Protein AF-0000000074719250 (afdb_homodimer)

Organism: NCBI:txid2562239

pLDDT: mean 96.57, std 6.46, range [44.16, 98.94]

Secondary structure (DSSP, 8-state):
-EEEE--GGGHHHHHHHHHHHHHH-SSS--S-PPPHHHHHHHHHHHHHTT--EEEEE-TT--EEEEEEEEES-SSGGGTTEEEEEEEE-GGGTTSSHHHHHHHHHHHHHHHTT--EEEEEEETT-HHHHHHHHHTT-EEEEEEEEEEEETTEEEEEEEEEEE---PPPPP--/-EEEE--GGGHHHHHHHHHHHHHH-SSS--S-PPPHHHHHHHHHHHHHTT--EEEEE-TT--EEEEEEEEES-SSGGGTTEEEEEEEE-GGGTTSSHHHHHHHHHHHHHHHTT--EEEEEEETT-HHHHHHHHHTT-EEEEEEEEEEEETTEEEEEEEEEEE---PPPPP--

Nearest PDB structures (foldseek):
  2j8n-assembly1_A  TM=9.817E-01  e=1.580E-22  Pseudomonas aeruginosa
  1yvo-assembly1_A  TM=9.760E-01  e=1.580E-22  Pseudomonas aeruginosa PAO1
  2jlm-assembly1_B  TM=9.633E-01  e=6.210E-19  Acinetobacter baylyi
  4jxr-assembly1_B  TM=9.611E-01  e=1.558E-18  Sinorhizobium meliloti 1021
  2jlm-assembly1_C  TM=9.630E-01  e=3.675E-18  Acinetobacter baylyi

Radius of gyration: 21.21 Å; Cα contacts (8 Å, |Δi|>4): 702; chains: 2; bounding box: 47×68×47 Å

Structure (mmCIF, N/CA/C/O backbone):
data_AF-0000000074719250-model_v1
#
loop_
_entity.id
_entity.type
_entity.pdbx_description
1 polymer 'N-acetyltransferase domain-containing protein'
#
loop_
_atom_site.group_PDB
_atom_site.id
_atom_site.type_symbol
_atom_site.label_atom_id
_atom_site.label_alt_id
_atom_site.label_comp_id
_atom_site.label_asym_id
_atom_site.label_entity_id
_atom_site.label_seq_id
_atom_site.pdbx_PDB_ins_code
_atom_site.Cartn_x
_atom_site.Cartn_y
_atom_site.Cartn_z
_atom_site.occupancy
_atom_site.B_iso_or_equiv
_atom_site.auth_seq_id
_atom_site.auth_comp_id
_atom_site.auth_asym_id
_atom_site.auth_atom_id
_atom_site.pdbx_PDB_model_num
ATOM 1 N N . MET A 1 1 ? 7.324 -30.438 -13.883 1 89.38 1 MET A N 1
ATOM 2 C CA . MET A 1 1 ? 6.922 -29.031 -13.852 1 89.38 1 MET A CA 1
ATOM 3 C C . MET A 1 1 ? 8.125 -28.109 -14.016 1 89.38 1 MET A C 1
ATOM 5 O O . MET A 1 1 ? 9.188 -28.359 -13.43 1 89.38 1 MET A O 1
ATOM 9 N N . HIS A 1 2 ? 8.102 -27.297 -14.938 1 95.69 2 HIS A N 1
ATOM 10 C CA . HIS A 1 2 ? 9.219 -26.375 -15.07 1 95.69 2 HIS A CA 1
ATOM 11 C C . HIS A 1 2 ? 8.742 -24.922 -15.102 1 95.69 2 HIS A C 1
ATOM 13 O O . HIS A 1 2 ? 7.586 -24.656 -15.438 1 95.69 2 HIS A O 1
ATOM 19 N N . ILE A 1 3 ? 9.586 -24.031 -14.664 1 98.56 3 ILE A N 1
ATOM 20 C CA . ILE A 1 3 ? 9.297 -22.594 -14.578 1 98.56 3 ILE A CA 1
ATOM 21 C C . ILE A 1 3 ? 9.992 -21.859 -15.727 1 98.56 3 ILE A C 1
ATOM 23 O O . ILE A 1 3 ? 11.172 -22.094 -15.992 1 98.56 3 ILE A O 1
ATOM 27 N N . ARG A 1 4 ? 9.289 -21.047 -16.359 1 98.56 4 ARG A N 1
ATOM 28 C CA . ARG A 1 4 ? 9.852 -20.234 -17.438 1 98.56 4 ARG A CA 1
ATOM 29 C C . ARG A 1 4 ? 9.18 -18.875 -17.516 1 98.56 4 ARG A C 1
ATOM 31 O O . ARG A 1 4 ? 8.156 -18.641 -16.859 1 98.56 4 ARG A O 1
ATOM 38 N N . ASN A 1 5 ? 9.758 -17.969 -18.328 1 98.69 5 ASN A N 1
ATOM 39 C CA . ASN A 1 5 ? 9.094 -16.703 -18.609 1 98.69 5 ASN A CA 1
ATOM 40 C C . ASN A 1 5 ? 7.777 -16.906 -19.344 1 98.69 5 ASN A C 1
ATOM 42 O O . ASN A 1 5 ? 7.691 -17.75 -20.25 1 98.69 5 ASN A O 1
ATOM 46 N N . ALA A 1 6 ? 6.832 -16.156 -18.969 1 98.88 6 ALA A N 1
ATOM 47 C CA . ALA A 1 6 ? 5.547 -16.203 -19.672 1 98.88 6 ALA A CA 1
ATOM 48 C C . ALA A 1 6 ? 5.652 -15.625 -21.078 1 98.88 6 ALA A C 1
ATOM 50 O O . ALA A 1 6 ? 6.457 -14.719 -21.312 1 98.88 6 ALA A O 1
ATOM 51 N N . GLU A 1 7 ? 4.887 -16.156 -21.953 1 98.31 7 GLU A N 1
ATOM 52 C CA . GLU A 1 7 ? 4.703 -15.656 -23.312 1 98.31 7 GLU A CA 1
ATOM 53 C C . GLU A 1 7 ? 3.262 -15.219 -23.547 1 98.31 7 GLU A C 1
ATOM 55 O O . GLU A 1 7 ? 2.375 -15.523 -22.75 1 98.31 7 GLU A O 1
ATOM 60 N N . ALA A 1 8 ? 3.074 -14.539 -24.641 1 98.19 8 ALA A N 1
ATOM 61 C CA . ALA A 1 8 ? 1.737 -14.055 -24.969 1 98.19 8 ALA A CA 1
ATOM 62 C C . ALA A 1 8 ? 0.726 -15.195 -24.984 1 98.19 8 ALA A C 1
ATOM 64 O O . ALA A 1 8 ? -0.428 -15.023 -24.594 1 98.19 8 ALA A O 1
ATOM 65 N N . LYS A 1 9 ? 1.13 -16.328 -25.422 1 98.19 9 LYS A N 1
ATOM 66 C CA . LYS A 1 9 ? 0.235 -17.469 -25.547 1 98.19 9 LYS A CA 1
ATOM 67 C C . LYS A 1 9 ? -0.238 -17.953 -24.172 1 98.19 9 LYS A C 1
ATOM 69 O O . LYS A 1 9 ? -1.194 -18.719 -24.078 1 98.19 9 LYS A O 1
ATOM 74 N N . ASP A 1 10 ? 0.447 -17.562 -23.109 1 98.75 10 ASP A N 1
ATOM 75 C CA . ASP A 1 10 ? 0.12 -18 -21.75 1 98.75 10 ASP A CA 1
ATOM 76 C C . ASP A 1 10 ? -0.93 -17.094 -21.125 1 98.75 10 ASP A C 1
ATOM 78 O O . ASP A 1 10 ? -1.498 -17.422 -20.078 1 98.75 10 ASP A O 1
ATOM 82 N N . ILE A 1 11 ? -1.225 -15.953 -21.719 1 98.88 11 ILE A N 1
ATOM 83 C CA . ILE A 1 11 ? -2.01 -14.891 -21.094 1 98.88 11 ILE A CA 1
ATOM 84 C C . ILE A 1 11 ? -3.418 -15.406 -20.781 1 98.88 11 ILE A C 1
ATOM 86 O O . ILE A 1 11 ? -3.957 -15.148 -19.703 1 98.88 11 ILE A O 1
ATOM 90 N N . PRO A 1 12 ? -4.066 -16.188 -21.688 1 98.88 12 PRO A N 1
ATOM 91 C CA . PRO A 1 12 ? -5.395 -16.703 -21.344 1 98.88 12 PRO A CA 1
ATOM 92 C C . PRO A 1 12 ? -5.379 -17.594 -20.109 1 98.88 12 PRO A C 1
ATOM 94 O O . PRO A 1 12 ? -6.305 -17.531 -19.297 1 98.88 12 PRO A O 1
ATOM 97 N N . ALA A 1 13 ? -4.387 -18.422 -20 1 98.81 13 ALA A N 1
ATOM 98 C CA . ALA A 1 13 ? -4.285 -19.297 -18.844 1 98.81 13 ALA A CA 1
ATOM 99 C C . ALA A 1 13 ? -4.02 -18.5 -17.562 1 98.81 13 ALA A C 1
ATOM 101 O O . ALA A 1 13 ? -4.562 -18.812 -16.5 1 98.81 13 ALA A O 1
ATOM 102 N N . ILE A 1 14 ? -3.188 -17.484 -17.641 1 98.88 14 ILE A N 1
ATOM 103 C CA . ILE A 1 14 ? -2.92 -16.594 -16.531 1 98.88 14 ILE A CA 1
ATOM 104 C C . ILE A 1 14 ? -4.215 -15.914 -16.094 1 98.88 14 ILE A C 1
ATOM 106 O O . ILE A 1 14 ? -4.52 -15.852 -14.891 1 98.88 14 ILE A O 1
ATOM 110 N N . LEU A 1 15 ? -4.969 -15.453 -17.062 1 98.88 15 LEU A N 1
ATOM 111 C CA . LEU A 1 15 ? -6.258 -14.828 -16.781 1 98.88 15 LEU A CA 1
ATOM 112 C C . LEU A 1 15 ? -7.184 -15.797 -16.047 1 98.88 15 LEU A C 1
ATOM 114 O O . LEU A 1 15 ? -7.844 -15.414 -15.086 1 98.88 15 LEU A O 1
ATOM 118 N N . ALA A 1 16 ? -7.234 -16.984 -16.547 1 98.81 16 ALA A N 1
ATOM 119 C CA . ALA A 1 16 ? -8.109 -18 -15.945 1 98.81 16 ALA A CA 1
ATOM 120 C C . ALA A 1 16 ? -7.758 -18.234 -14.484 1 98.81 16 ALA A C 1
ATOM 122 O O . ALA A 1 16 ? -8.641 -18.344 -13.633 1 98.81 16 ALA A O 1
ATOM 123 N N . LEU A 1 17 ? -6.5 -18.344 -14.195 1 98.75 17 LEU A N 1
ATOM 124 C CA . LEU A 1 17 ? -6.043 -18.516 -12.828 1 98.75 17 LEU A CA 1
ATOM 125 C C . LEU A 1 17 ? -6.461 -17.344 -11.953 1 98.75 17 LEU A C 1
ATOM 127 O O . LEU A 1 17 ? -7 -17.547 -10.859 1 98.75 17 LEU A O 1
ATOM 131 N N . TYR A 1 18 ? -6.238 -16.141 -12.461 1 98.69 18 TYR A N 1
ATOM 132 C CA . TYR A 1 18 ? -6.574 -14.945 -11.703 1 98.69 18 TYR A CA 1
ATOM 133 C C . TYR A 1 18 ? -8.078 -14.852 -11.477 1 98.69 18 TYR A C 1
ATOM 135 O O . TYR A 1 18 ? -8.523 -14.594 -10.359 1 98.69 18 TYR A O 1
ATOM 143 N N . ASN A 1 19 ? -8.828 -15.062 -12.5 1 98.81 19 ASN A N 1
ATOM 144 C CA . ASN A 1 19 ? -10.281 -14.938 -12.391 1 98.81 19 ASN A CA 1
ATOM 145 C C . ASN A 1 19 ? -10.875 -16.016 -11.492 1 98.81 19 ASN A C 1
ATOM 147 O O . ASN A 1 19 ? -11.875 -15.781 -10.82 1 98.81 19 ASN A O 1
ATOM 151 N N . HIS A 1 20 ? -10.273 -17.156 -11.492 1 98.5 20 HIS A N 1
ATOM 152 C CA . HIS A 1 20 ? -10.695 -18.156 -10.516 1 98.5 20 HIS A CA 1
ATOM 153 C C . HIS A 1 20 ? -10.547 -17.625 -9.094 1 98.5 20 HIS A C 1
ATOM 155 O O . HIS A 1 20 ? -11.453 -17.766 -8.273 1 98.5 20 HIS A O 1
ATOM 161 N N . ALA A 1 21 ? -9.375 -17.047 -8.789 1 97.69 21 ALA A N 1
ATOM 162 C CA . ALA A 1 21 ? -9.148 -16.469 -7.473 1 97.69 21 ALA A CA 1
ATOM 163 C C . ALA A 1 21 ? -10.18 -15.383 -7.168 1 97.69 21 ALA A C 1
ATOM 165 O O . ALA A 1 21 ? -10.68 -15.297 -6.047 1 97.69 21 ALA A O 1
ATOM 166 N N . VAL A 1 22 ? -10.492 -14.516 -8.156 1 98.06 22 VAL A N 1
ATOM 167 C CA . VAL A 1 22 ? -11.484 -13.461 -8.008 1 98.06 22 VAL A CA 1
ATOM 168 C C . VAL A 1 22 ? -12.836 -14.062 -7.621 1 98.06 22 VAL A C 1
ATOM 170 O O . VAL A 1 22 ? -13.492 -13.586 -6.688 1 98.06 22 VAL A O 1
ATOM 173 N N . ARG A 1 23 ? -13.148 -15.133 -8.234 1 97.56 23 ARG A N 1
ATOM 174 C CA . ARG A 1 23 ? -14.477 -15.711 -8.07 1 97.56 23 ARG A CA 1
ATOM 175 C C . ARG A 1 23 ? -14.562 -16.531 -6.781 1 97.56 23 ARG A C 1
ATOM 177 O O . ARG A 1 23 ? -15.578 -16.5 -6.094 1 97.56 23 ARG A O 1
ATOM 184 N N . GLU A 1 24 ? -13.469 -17.172 -6.488 1 97.5 24 GLU A N 1
ATOM 185 C CA . GLU A 1 24 ? -13.656 -18.281 -5.57 1 97.5 24 GLU A CA 1
ATOM 186 C C . GLU A 1 24 ? -12.883 -18.062 -4.273 1 97.5 24 GLU A C 1
ATOM 188 O O . GLU A 1 24 ? -13.047 -18.828 -3.312 1 97.5 24 GLU A O 1
ATOM 193 N N . THR A 1 25 ? -12.07 -17.078 -4.223 1 97 25 THR A N 1
ATOM 194 C CA . THR A 1 25 ? -11.18 -16.984 -3.074 1 97 25 THR A CA 1
ATOM 195 C C . THR A 1 25 ? -11.047 -15.531 -2.611 1 97 25 THR A C 1
ATOM 197 O O . THR A 1 25 ? -11.617 -14.625 -3.217 1 97 25 THR A O 1
ATOM 200 N N . THR A 1 26 ? -10.289 -15.32 -1.545 1 96.88 26 THR A N 1
ATOM 201 C CA . THR A 1 26 ? -9.953 -13.992 -1.05 1 96.88 26 THR A CA 1
ATOM 202 C C . THR A 1 26 ? -8.508 -13.633 -1.377 1 96.88 26 THR A C 1
ATOM 204 O O . THR A 1 26 ? -7.91 -12.781 -0.724 1 96.88 26 THR A O 1
ATOM 207 N N . ALA A 1 27 ? -7.977 -14.328 -2.35 1 96.62 27 ALA A N 1
ATOM 208 C CA . ALA A 1 27 ? -6.609 -14.008 -2.764 1 96.62 27 ALA A CA 1
ATOM 209 C C . ALA A 1 27 ? -6.566 -12.695 -3.539 1 96.62 27 ALA A C 1
ATOM 211 O O . ALA A 1 27 ? -5.547 -12 -3.531 1 96.62 27 ALA A O 1
ATOM 212 N N . ALA A 1 28 ? -7.66 -12.383 -4.18 1 96.56 28 ALA A N 1
ATOM 213 C CA . ALA A 1 28 ? -7.863 -11.109 -4.871 1 96.56 28 ALA A CA 1
ATOM 214 C C . ALA A 1 28 ? -9.078 -10.375 -4.312 1 96.56 28 ALA A C 1
ATOM 216 O O . ALA A 1 28 ? -10.203 -10.875 -4.371 1 96.56 28 ALA A O 1
ATOM 217 N N . TRP A 1 29 ? -8.883 -9.195 -3.844 1 97.5 29 TRP A N 1
ATOM 218 C CA . TRP A 1 29 ? -9.953 -8.492 -3.139 1 97.5 29 TRP A CA 1
ATOM 219 C C . TRP A 1 29 ? -10.789 -7.664 -4.105 1 97.5 29 TRP A C 1
ATOM 221 O O . TRP A 1 29 ? -10.867 -6.441 -3.977 1 97.5 29 TRP A O 1
ATOM 231 N N . THR A 1 30 ? -11.383 -8.273 -5.035 1 97.38 30 THR A N 1
ATOM 232 C CA . THR A 1 30 ? -12.328 -7.707 -6 1 97.38 30 THR A CA 1
ATOM 233 C C . THR A 1 30 ? -13.383 -8.742 -6.395 1 97.38 30 THR A C 1
ATOM 235 O O . THR A 1 30 ? -13.125 -9.945 -6.34 1 97.38 30 THR A O 1
ATOM 238 N N . GLY A 1 31 ? -14.547 -8.312 -6.754 1 95.19 31 GLY A N 1
ATOM 239 C CA . GLY A 1 31 ? -15.586 -9.18 -7.285 1 95.19 31 GLY A CA 1
ATOM 240 C C . GLY A 1 31 ? -15.695 -9.125 -8.797 1 95.19 31 GLY A C 1
ATOM 241 O O . GLY A 1 31 ? -16.516 -9.828 -9.391 1 95.19 31 GLY A O 1
ATOM 242 N N . CYS A 1 32 ? -14.844 -8.32 -9.391 1 95.75 32 CYS A N 1
ATOM 243 C CA . CYS A 1 32 ? -14.93 -8.094 -10.828 1 95.75 32 CYS A CA 1
ATOM 244 C C . CYS A 1 32 ? -13.836 -8.852 -11.562 1 95.75 32 CYS A C 1
ATOM 246 O O . CYS A 1 32 ? -12.656 -8.523 -11.445 1 95.75 32 CYS A O 1
ATOM 248 N N . GLU A 1 33 ? -14.281 -9.781 -12.344 1 97.88 33 GLU A N 1
ATOM 249 C CA . GLU A 1 33 ? -13.328 -10.508 -13.18 1 97.88 33 GLU A CA 1
ATOM 250 C C . GLU A 1 33 ? -12.703 -9.586 -14.227 1 97.88 33 GLU A C 1
ATOM 252 O O . GLU A 1 33 ? -13.297 -8.57 -14.594 1 97.88 33 GLU A O 1
ATOM 257 N N . GLU A 1 34 ? -11.555 -9.961 -14.641 1 98.38 34 GLU A N 1
ATOM 258 C CA . GLU A 1 34 ? -10.875 -9.227 -15.703 1 98.38 34 GLU A CA 1
ATOM 259 C C . GLU A 1 34 ? -11.156 -9.828 -17.078 1 98.38 34 GLU A C 1
ATOM 261 O O . GLU A 1 34 ? -11.461 -11.023 -17.188 1 98.38 34 GLU A O 1
ATOM 266 N N . THR A 1 35 ? -11.062 -8.992 -18.062 1 98.75 35 THR A N 1
ATOM 267 C CA . THR A 1 35 ? -11.148 -9.453 -19.438 1 98.75 35 THR A CA 1
ATOM 268 C C . THR A 1 35 ? -9.766 -9.844 -19.969 1 98.75 35 THR A C 1
ATOM 270 O O . THR A 1 35 ? -8.75 -9.586 -19.312 1 98.75 35 THR A O 1
ATOM 273 N N . LEU A 1 36 ? -9.805 -10.5 -21.141 1 98.81 36 LEU A N 1
ATOM 274 C CA . LEU A 1 36 ? -8.531 -10.812 -21.781 1 98.81 36 LEU A CA 1
ATOM 275 C C . LEU A 1 36 ? -7.762 -9.531 -22.094 1 98.81 36 LEU A C 1
ATOM 277 O O . LEU A 1 36 ? -6.539 -9.492 -21.953 1 98.81 36 LEU A O 1
ATOM 281 N N . GLU A 1 37 ? -8.43 -8.516 -22.531 1 98.69 37 GLU A N 1
ATOM 282 C CA . GLU A 1 37 ? -7.801 -7.234 -22.828 1 98.69 37 GLU A CA 1
ATOM 283 C C . GLU A 1 37 ? -7.121 -6.645 -21.594 1 98.69 37 GLU A C 1
ATOM 285 O O . GLU A 1 37 ? -5.992 -6.152 -21.688 1 98.69 37 GLU A O 1
ATOM 290 N N . ASP A 1 38 ? -7.773 -6.688 -20.453 1 98.44 38 ASP A N 1
ATOM 291 C CA . ASP A 1 38 ? -7.199 -6.219 -19.203 1 98.44 38 ASP A CA 1
ATOM 292 C C . ASP A 1 38 ? -5.875 -6.922 -18.906 1 98.44 38 ASP A C 1
ATOM 294 O O . ASP A 1 38 ? -4.891 -6.273 -18.547 1 98.44 38 ASP A O 1
ATOM 298 N N . ARG A 1 39 ? -5.926 -8.211 -19.062 1 98.81 39 ARG A N 1
ATOM 299 C CA . ARG A 1 39 ? -4.77 -9.016 -18.703 1 98.81 39 ARG A CA 1
ATOM 300 C C . ARG A 1 39 ? -3.627 -8.828 -19.688 1 98.81 39 ARG A C 1
ATOM 302 O O . ARG A 1 39 ? -2.455 -8.828 -19.312 1 98.81 39 ARG A O 1
ATOM 309 N N . VAL A 1 40 ? -3.926 -8.602 -20.938 1 98.81 40 VAL A N 1
ATOM 310 C CA . VAL A 1 40 ? -2.912 -8.273 -21.922 1 98.81 40 VAL A CA 1
ATOM 311 C C . VAL A 1 40 ? -2.234 -6.957 -21.562 1 98.81 40 VAL A C 1
ATOM 313 O O . VAL A 1 40 ? -1.006 -6.852 -21.594 1 98.81 40 VAL A O 1
ATOM 316 N N . ILE A 1 41 ? -2.992 -5.973 -21.234 1 98.75 41 ILE A N 1
ATOM 317 C CA . ILE A 1 41 ? -2.463 -4.672 -20.828 1 98.75 41 ILE A CA 1
ATOM 318 C C . ILE A 1 41 ? -1.549 -4.84 -19.609 1 98.75 41 ILE A C 1
ATOM 320 O O . ILE A 1 41 ? -0.456 -4.27 -19.578 1 98.75 41 ILE A O 1
ATOM 324 N N . TRP A 1 42 ? -2.045 -5.59 -18.688 1 98.56 42 TRP A N 1
ATOM 325 C CA . TRP A 1 42 ? -1.256 -5.867 -17.484 1 98.56 42 TRP A CA 1
ATOM 326 C C . TRP A 1 42 ? 0.077 -6.512 -17.844 1 98.56 42 TRP A C 1
ATOM 328 O O . TRP A 1 42 ? 1.131 -6.086 -17.375 1 98.56 42 TRP A O 1
ATOM 338 N N . PHE A 1 43 ? 0.017 -7.551 -18.672 1 98.81 43 PHE A N 1
ATOM 339 C CA . PHE A 1 43 ? 1.192 -8.297 -19.109 1 98.81 43 PHE A CA 1
ATOM 340 C C . PHE A 1 43 ? 2.188 -7.387 -19.812 1 98.81 43 PHE A C 1
ATOM 342 O O . PHE A 1 43 ? 3.381 -7.402 -19.5 1 98.81 43 PHE A O 1
ATOM 349 N N . GLU A 1 44 ? 1.706 -6.582 -20.641 1 98.56 44 GLU A N 1
ATOM 350 C CA . GLU A 1 44 ? 2.551 -5.672 -21.406 1 98.56 44 GLU A CA 1
ATOM 351 C C . GLU A 1 44 ? 3.158 -4.594 -20.516 1 98.56 44 GLU A C 1
ATOM 353 O O . GLU A 1 44 ? 4.301 -4.184 -20.719 1 98.56 44 GLU A O 1
ATOM 358 N N . ALA A 1 45 ? 2.41 -4.125 -19.594 1 98.44 45 ALA A N 1
ATOM 359 C CA . ALA A 1 45 ? 2.928 -3.143 -18.641 1 98.44 45 ALA A CA 1
ATOM 360 C C . ALA A 1 45 ? 4.078 -3.723 -17.828 1 98.44 45 ALA A C 1
ATOM 362 O O . ALA A 1 45 ? 5.098 -3.061 -17.625 1 98.44 45 ALA A O 1
ATOM 363 N N . ARG A 1 46 ? 3.902 -4.98 -17.359 1 98.5 46 ARG A N 1
ATOM 364 C CA . ARG A 1 46 ? 4.969 -5.652 -16.625 1 98.5 46 ARG A CA 1
ATOM 365 C C . ARG A 1 46 ? 6.234 -5.75 -17.484 1 98.5 46 ARG A C 1
ATOM 367 O O . ARG A 1 46 ? 7.316 -5.355 -17.031 1 98.5 46 ARG A O 1
ATOM 374 N N . LYS A 1 47 ? 6.047 -6.148 -18.625 1 97.69 47 LYS A N 1
ATOM 375 C CA . LYS A 1 47 ? 7.176 -6.34 -19.531 1 97.69 47 LYS A CA 1
ATOM 376 C C . LYS A 1 47 ? 7.867 -5.016 -19.844 1 97.69 47 LYS A C 1
ATOM 378 O O . LYS A 1 47 ? 9.102 -4.93 -19.812 1 97.69 47 LYS A O 1
ATOM 383 N N . SER A 1 48 ? 7.082 -4.043 -20.141 1 98 48 SER A N 1
ATOM 384 C CA . SER A 1 48 ? 7.633 -2.746 -20.516 1 98 48 SER A CA 1
ATOM 385 C C . SER A 1 48 ? 8.406 -2.109 -19.375 1 98 48 SER A C 1
ATOM 387 O O . SER A 1 48 ? 9.336 -1.339 -19.594 1 98 48 SER A O 1
ATOM 389 N N . GLN A 1 49 ? 8.07 -2.443 -18.188 1 97.69 49 GLN A N 1
ATOM 390 C CA . GLN A 1 49 ? 8.711 -1.874 -17 1 97.69 49 GLN A CA 1
ATOM 391 C C . GLN A 1 49 ? 9.875 -2.744 -16.531 1 97.69 49 GLN A C 1
ATOM 393 O O . GLN A 1 49 ? 10.508 -2.445 -15.516 1 97.69 49 GLN A O 1
ATOM 398 N N . GLY A 1 50 ? 10.047 -3.852 -17.219 1 97.88 50 GLY A N 1
ATOM 399 C CA . GLY A 1 50 ? 11.164 -4.73 -16.906 1 97.88 50 GLY A CA 1
ATOM 400 C C . GLY A 1 50 ? 10.867 -5.691 -15.766 1 97.88 50 GLY A C 1
ATOM 401 O O . GLY A 1 50 ? 11.789 -6.25 -15.164 1 97.88 50 GLY A O 1
ATOM 402 N N . PHE A 1 51 ? 9.648 -5.828 -15.414 1 98.81 51 PHE A N 1
ATOM 403 C CA . PHE A 1 51 ? 9.266 -6.73 -14.336 1 98.81 51 PHE A CA 1
ATOM 404 C C . PHE A 1 51 ? 8.969 -8.125 -14.875 1 98.81 51 PHE A C 1
ATOM 406 O O . PHE A 1 51 ? 8.5 -8.266 -16.016 1 98.81 51 PHE A O 1
ATOM 413 N N . PRO A 1 52 ? 9.117 -9.102 -14.125 1 98.88 52 PRO A N 1
ATOM 414 C CA . PRO A 1 52 ? 8.953 -10.477 -14.594 1 98.88 52 PRO A CA 1
ATOM 415 C C . PRO A 1 52 ? 7.5 -10.945 -14.555 1 98.88 52 PRO A C 1
ATOM 417 O O . PRO A 1 52 ? 6.734 -10.523 -13.688 1 98.88 52 PRO A O 1
ATOM 420 N N . VAL A 1 53 ? 7.16 -11.75 -15.453 1 98.94 53 VAL A N 1
ATOM 421 C CA . VAL A 1 53 ? 6.023 -12.656 -15.406 1 98.94 53 VAL A CA 1
ATOM 422 C C . VAL A 1 53 ? 6.477 -14.078 -15.742 1 98.94 53 VAL A C 1
ATOM 424 O O . VAL A 1 53 ? 6.98 -14.32 -16.844 1 98.94 53 VAL A O 1
ATOM 427 N N . ILE A 1 54 ? 6.254 -14.984 -14.758 1 98.94 54 ILE A N 1
ATOM 428 C CA . ILE A 1 54 ? 6.715 -16.344 -14.992 1 98.94 54 ILE A CA 1
ATOM 429 C C . ILE A 1 54 ? 5.559 -17.328 -14.805 1 98.94 54 ILE A C 1
ATOM 431 O O . ILE A 1 54 ? 4.602 -17.031 -14.086 1 98.94 54 ILE A O 1
ATOM 435 N N . VAL A 1 55 ? 5.676 -18.484 -15.422 1 98.94 55 VAL A N 1
ATOM 436 C CA . VAL A 1 55 ? 4.645 -19.516 -15.328 1 98.94 55 VAL A CA 1
ATOM 437 C C . VAL A 1 55 ? 5.289 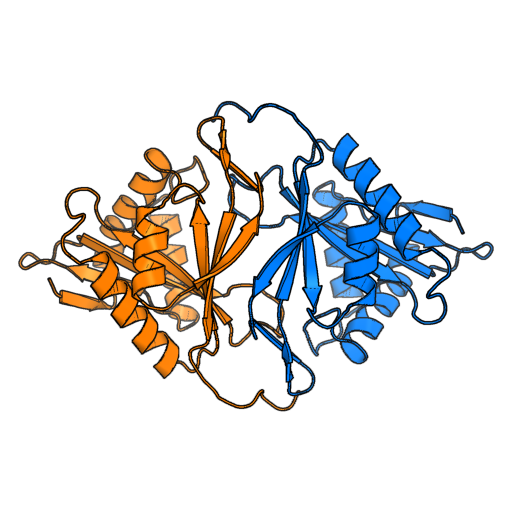-20.859 -15 1 98.94 55 VAL A C 1
ATOM 439 O O . VAL A 1 55 ? 6.441 -21.109 -15.352 1 98.94 55 VAL A O 1
ATOM 442 N N . ALA A 1 56 ? 4.574 -21.641 -14.227 1 98.88 56 ALA A N 1
ATOM 443 C CA . ALA A 1 56 ? 4.863 -23.062 -14.047 1 98.88 56 ALA A CA 1
ATOM 444 C C . ALA A 1 56 ? 4.059 -23.906 -15.039 1 98.88 56 ALA A C 1
ATOM 446 O O . ALA A 1 56 ? 2.83 -23.812 -15.078 1 98.88 56 ALA A O 1
ATOM 447 N N . VAL A 1 57 ? 4.758 -24.75 -15.82 1 98.44 57 VAL A N 1
ATOM 448 C CA . VAL A 1 57 ? 4.066 -25.531 -16.828 1 98.44 57 VAL A CA 1
ATOM 449 C C . VAL A 1 57 ? 4.387 -27.016 -16.656 1 98.44 57 VAL A C 1
ATOM 451 O O . VAL A 1 57 ? 5.477 -27.359 -16.188 1 98.44 57 VAL A O 1
ATOM 454 N N . ASP A 1 58 ? 3.369 -27.797 -16.984 1 96.56 58 ASP A N 1
ATOM 455 C CA . ASP A 1 58 ? 3.59 -29.234 -16.906 1 96.56 58 ASP A CA 1
ATOM 456 C C . ASP A 1 58 ? 4.195 -29.766 -18.203 1 96.56 58 ASP A C 1
ATOM 458 O O . ASP A 1 58 ? 4.645 -29 -19.047 1 96.56 58 ASP A O 1
ATOM 462 N N . THR A 1 59 ? 4.234 -31.094 -18.344 1 94.75 59 THR A N 1
ATOM 463 C CA . THR A 1 59 ? 4.891 -31.734 -19.484 1 94.75 59 THR A CA 1
ATOM 464 C C . THR A 1 59 ? 4.137 -31.438 -20.781 1 94.75 59 THR A C 1
ATOM 466 O O . THR A 1 59 ? 4.707 -31.531 -21.859 1 94.75 59 THR A O 1
ATOM 469 N N . GLN A 1 60 ? 2.861 -31.125 -20.641 1 96.06 60 GLN A N 1
ATOM 470 C CA . GLN A 1 60 ? 2.047 -30.812 -21.812 1 96.06 60 GLN A CA 1
ATOM 471 C C . GLN A 1 60 ? 1.98 -29.297 -22.047 1 96.06 60 GLN A C 1
ATOM 473 O O . GLN A 1 60 ? 1.143 -28.812 -22.812 1 96.06 60 GLN A O 1
ATOM 478 N N . GLU A 1 61 ? 2.754 -28.531 -21.312 1 95.88 61 GLU A N 1
ATOM 479 C CA . GLU A 1 61 ? 2.889 -27.078 -21.438 1 95.88 61 GLU A CA 1
ATOM 480 C C . GLU A 1 61 ? 1.63 -26.375 -20.953 1 95.88 61 GLU A C 1
ATOM 482 O O . GLU A 1 61 ? 1.342 -25.25 -21.375 1 95.88 61 GLU A O 1
ATOM 487 N N . ARG A 1 62 ? 0.909 -27.094 -20.141 1 97.25 62 ARG A N 1
ATOM 488 C CA . ARG A 1 62 ? -0.238 -26.453 -19.5 1 97.25 62 ARG A CA 1
ATOM 489 C C . ARG A 1 62 ? 0.192 -25.656 -18.281 1 97.25 62 ARG A C 1
ATOM 491 O O . ARG A 1 62 ? 0.944 -26.141 -17.438 1 97.25 62 ARG A O 1
ATOM 498 N N . VAL A 1 63 ? -0.313 -24.422 -18.219 1 98.62 63 VAL A N 1
ATOM 499 C CA . VAL A 1 63 ? 0.045 -23.516 -17.125 1 98.62 63 VAL A CA 1
ATOM 500 C C . VAL A 1 63 ? -0.65 -23.969 -15.844 1 98.62 63 VAL A C 1
ATOM 502 O O . VAL A 1 63 ? -1.873 -24.125 -15.82 1 98.62 63 VAL A O 1
ATOM 505 N N . ALA A 1 64 ? 0.107 -24.141 -14.812 1 98.5 64 ALA A N 1
ATOM 506 C CA . ALA A 1 64 ? -0.409 -24.594 -13.531 1 98.5 64 ALA A CA 1
ATOM 507 C C . ALA A 1 64 ? -0.327 -23.5 -12.484 1 98.5 64 ALA A C 1
ATOM 509 O O . ALA A 1 64 ? -0.887 -23.625 -11.391 1 98.5 64 ALA A O 1
ATOM 510 N N . GLY A 1 65 ? 0.359 -22.453 -12.727 1 98.81 65 GLY A N 1
ATOM 511 C CA . GLY A 1 65 ? 0.544 -21.312 -11.844 1 98.81 65 GLY A CA 1
ATOM 512 C C . GLY A 1 65 ? 1.364 -20.203 -12.477 1 98.81 65 GLY A C 1
ATOM 513 O O . GLY A 1 65 ? 1.974 -20.391 -13.531 1 98.81 65 GLY A O 1
ATOM 514 N N . PHE A 1 66 ? 1.332 -19.031 -11.875 1 98.94 66 PHE A N 1
ATOM 515 C CA . PHE A 1 66 ? 2.158 -17.922 -12.336 1 98.94 66 PHE A CA 1
ATOM 516 C C . PHE A 1 66 ? 2.543 -17.016 -11.18 1 98.94 66 PHE A C 1
ATOM 518 O O . PHE A 1 66 ? 1.935 -17.078 -10.109 1 98.94 66 PHE A O 1
ATOM 525 N N . ALA A 1 67 ? 3.555 -16.25 -11.375 1 98.94 67 ALA A N 1
ATOM 526 C CA . ALA A 1 67 ? 4.027 -15.258 -10.406 1 98.94 67 ALA A CA 1
ATOM 527 C C . ALA A 1 67 ? 4.613 -14.039 -11.109 1 98.94 67 ALA A C 1
ATOM 529 O O . ALA A 1 67 ? 5.008 -14.117 -12.281 1 98.94 67 ALA A O 1
ATOM 530 N N . SER A 1 68 ? 4.602 -13 -10.461 1 98.94 68 SER A N 1
ATOM 531 C CA . SER A 1 68 ? 5.117 -11.727 -10.945 1 98.94 68 SER A CA 1
ATOM 532 C C . SER A 1 68 ? 5.426 -10.781 -9.789 1 98.94 68 SER A C 1
ATOM 534 O O . SER A 1 68 ? 5.148 -11.094 -8.633 1 98.94 68 SER A O 1
ATOM 536 N N . TYR A 1 69 ? 6.102 -9.734 -10.047 1 98.88 69 TYR A N 1
ATOM 537 C CA . TYR A 1 69 ? 6.117 -8.609 -9.117 1 98.88 69 TYR A CA 1
ATOM 538 C C . TYR A 1 69 ? 6.164 -7.281 -9.859 1 98.88 69 TYR A C 1
ATOM 540 O O . TYR A 1 69 ? 6.422 -7.25 -11.062 1 98.88 69 TYR A O 1
ATOM 548 N N . GLY A 1 70 ? 5.812 -6.258 -9.211 1 98.62 70 GLY A N 1
ATOM 549 C CA . GLY A 1 70 ? 5.859 -4.883 -9.68 1 98.62 70 GLY A CA 1
ATOM 550 C C . GLY A 1 70 ? 6.004 -3.873 -8.555 1 98.62 70 GLY A C 1
ATOM 551 O O . GLY A 1 70 ? 6.363 -4.234 -7.43 1 98.62 70 GLY A O 1
ATOM 552 N N . PRO A 1 71 ? 5.746 -2.613 -8.875 1 98.12 71 PRO A N 1
ATOM 553 C CA . PRO A 1 71 ? 5.949 -1.588 -7.848 1 98.12 71 PRO A CA 1
ATOM 554 C C . PRO A 1 71 ? 5.074 -1.804 -6.617 1 98.12 71 PRO A C 1
ATOM 556 O O . PRO A 1 71 ? 3.914 -2.205 -6.742 1 98.12 71 PRO A O 1
ATOM 559 N N . PHE A 1 72 ? 5.656 -1.604 -5.465 1 98.56 72 PHE A N 1
ATOM 560 C CA . PHE A 1 72 ? 4.922 -1.68 -4.211 1 98.56 72 PHE A CA 1
ATOM 561 C C . PHE A 1 72 ? 4.117 -0.408 -3.977 1 98.56 72 PHE A C 1
ATOM 563 O O . PHE A 1 72 ? 2.922 -0.469 -3.676 1 98.56 72 PHE A O 1
ATOM 570 N N . ARG A 1 73 ? 4.77 0.703 -4.098 1 98.06 73 ARG A N 1
ATOM 571 C CA . ARG A 1 73 ? 4.219 2.049 -3.975 1 98.06 73 ARG A CA 1
ATOM 572 C C . ARG A 1 73 ? 4.902 3.01 -4.941 1 98.06 73 ARG A C 1
ATOM 574 O O . ARG A 1 73 ? 5.969 2.701 -5.484 1 98.06 73 ARG A O 1
ATOM 581 N N . SER A 1 74 ? 4.344 4.156 -5.156 1 94.62 74 SER A N 1
ATOM 582 C CA . SER A 1 74 ? 4.699 4.973 -6.309 1 94.62 74 SER A CA 1
ATOM 583 C C . SER A 1 74 ? 5.816 5.957 -5.965 1 94.62 74 SER A C 1
ATOM 585 O O . SER A 1 74 ? 6.52 6.438 -6.855 1 94.62 74 SER A O 1
ATOM 587 N N . LYS A 1 75 ? 6.09 6.344 -4.789 1 95.56 75 LYS A N 1
ATOM 588 C CA . LYS A 1 75 ? 7.09 7.359 -4.473 1 95.56 75 LYS A CA 1
ATOM 589 C C . LYS A 1 75 ? 8.5 6.844 -4.742 1 95.56 75 LYS A C 1
ATOM 591 O O . LYS A 1 75 ? 8.789 5.664 -4.531 1 95.56 75 LYS A O 1
ATOM 596 N N . GLU A 1 76 ? 9.352 7.75 -5.086 1 97 76 GLU A N 1
ATOM 597 C CA . GLU A 1 76 ? 10.727 7.445 -5.48 1 97 76 GLU A CA 1
ATOM 598 C C . GLU A 1 76 ? 11.453 6.66 -4.391 1 97 76 GLU A C 1
ATOM 600 O O . GLU A 1 76 ? 12.289 5.801 -4.684 1 97 76 GLU A O 1
ATOM 605 N N . GLY A 1 77 ? 11.125 6.863 -3.221 1 97.62 77 GLY A N 1
ATOM 606 C CA . GLY A 1 77 ? 11.781 6.195 -2.105 1 97.62 77 GLY A CA 1
ATOM 607 C C . GLY A 1 77 ? 11.562 4.695 -2.1 1 97.62 77 GLY A C 1
ATOM 608 O O . GLY A 1 77 ? 12.289 3.961 -1.432 1 97.62 77 GLY A O 1
ATOM 609 N N . TYR A 1 78 ? 10.586 4.254 -2.85 1 98.38 78 TYR A N 1
ATOM 610 C CA . TYR A 1 78 ? 10.242 2.834 -2.893 1 98.38 78 TYR A CA 1
ATOM 611 C C . TYR A 1 78 ? 10.906 2.154 -4.086 1 98.38 78 TYR A C 1
ATOM 613 O O . TYR A 1 78 ? 10.57 1.017 -4.426 1 98.38 78 TYR A O 1
ATOM 621 N N . ARG A 1 79 ? 11.82 2.777 -4.777 1 96.88 79 ARG A N 1
ATOM 622 C CA . ARG A 1 79 ? 12.312 2.352 -6.086 1 96.88 79 ARG A CA 1
ATOM 623 C C . ARG A 1 79 ? 13.016 1.001 -5.988 1 96.88 79 ARG A C 1
ATOM 625 O O . ARG A 1 79 ? 13.219 0.329 -7.004 1 96.88 79 ARG A O 1
ATOM 632 N N . PHE A 1 80 ? 13.391 0.479 -4.828 1 97.81 80 PHE A N 1
ATOM 633 C CA . PHE A 1 80 ? 14.062 -0.808 -4.688 1 97.81 80 PHE A CA 1
ATOM 634 C C . PHE A 1 80 ? 13.164 -1.811 -3.971 1 97.81 80 PHE A C 1
ATOM 636 O O . PHE A 1 80 ? 13.648 -2.828 -3.467 1 97.81 80 PHE A O 1
ATOM 643 N N . THR A 1 81 ? 11.898 -1.487 -3.832 1 98.56 81 THR A N 1
ATOM 644 C CA . THR A 1 81 ? 10.906 -2.338 -3.176 1 98.56 81 THR A CA 1
ATOM 645 C C . THR A 1 81 ? 9.805 -2.742 -4.152 1 98.56 81 THR A C 1
ATOM 647 O O . THR A 1 81 ? 9.242 -1.894 -4.848 1 98.56 81 THR A O 1
ATOM 650 N N . VAL A 1 82 ? 9.516 -4.055 -4.246 1 98.75 82 VAL A N 1
ATOM 651 C CA . VAL A 1 82 ? 8.484 -4.543 -5.152 1 98.75 82 VAL A CA 1
ATOM 652 C C . VAL A 1 82 ? 7.457 -5.367 -4.375 1 98.75 82 VAL A C 1
ATOM 654 O O . VAL A 1 82 ? 7.727 -5.801 -3.25 1 98.75 82 VAL A O 1
ATOM 657 N N . GLU A 1 83 ? 6.246 -5.484 -4.898 1 98.88 83 GLU A N 1
ATOM 658 C CA . GLU A 1 83 ? 5.191 -6.363 -4.402 1 98.88 83 GLU A CA 1
ATOM 659 C C . GLU A 1 83 ? 4.93 -7.512 -5.367 1 98.88 83 GLU A C 1
ATOM 661 O O . GLU A 1 83 ? 4.77 -7.297 -6.57 1 98.88 83 GLU A O 1
ATOM 666 N N . HIS A 1 84 ? 4.922 -8.703 -4.816 1 98.88 84 HIS A N 1
ATOM 667 C CA . HIS A 1 84 ? 4.809 -9.875 -5.684 1 98.88 84 HIS A CA 1
ATOM 668 C C . HIS A 1 84 ? 3.43 -10.516 -5.57 1 98.88 84 HIS A C 1
ATOM 670 O O . HIS A 1 84 ? 2.674 -10.211 -4.645 1 98.88 84 HIS A O 1
ATOM 676 N N . THR A 1 85 ? 3.096 -11.328 -6.559 1 98.38 85 THR A N 1
ATOM 677 C CA . THR A 1 85 ? 1.908 -12.18 -6.578 1 98.38 85 THR A CA 1
ATOM 678 C C . THR A 1 85 ? 2.26 -13.594 -7.023 1 98.38 85 THR A C 1
ATOM 680 O O . THR A 1 85 ? 3.234 -13.797 -7.75 1 98.38 85 THR A O 1
ATOM 683 N N . VAL A 1 86 ? 1.536 -14.539 -6.555 1 98.75 86 VAL A N 1
ATOM 684 C CA . VAL A 1 86 ? 1.659 -15.938 -6.965 1 98.75 86 VAL A CA 1
ATOM 685 C C . VAL A 1 86 ? 0.288 -16.609 -6.934 1 98.75 86 VAL A C 1
ATOM 687 O O . VAL A 1 86 ? -0.459 -16.469 -5.965 1 98.75 86 VAL A O 1
ATOM 690 N N . TYR A 1 87 ? -0.067 -17.219 -8.008 1 98.62 87 TYR A N 1
ATOM 691 C CA . TYR A 1 87 ? -1.307 -17.969 -8.148 1 98.62 87 TYR A CA 1
ATOM 692 C C . TYR A 1 87 ? -1.032 -19.391 -8.664 1 98.62 87 TYR A C 1
ATOM 694 O O . TYR A 1 87 ? -0.226 -19.578 -9.57 1 98.62 87 TYR A O 1
ATOM 702 N N . VAL A 1 88 ? -1.666 -20.312 -8.047 1 98.44 88 VAL A N 1
ATOM 703 C CA . VAL A 1 88 ? -1.536 -21.719 -8.438 1 98.44 88 VAL A CA 1
ATOM 704 C C . VAL A 1 88 ? -2.918 -22.312 -8.688 1 98.44 88 VAL A C 1
ATOM 706 O O . VAL A 1 88 ? -3.861 -22.047 -7.941 1 98.44 88 VAL A O 1
ATOM 709 N N . ASP A 1 89 ? -3.004 -23.062 -9.711 1 97.88 89 ASP A N 1
ATOM 710 C CA . ASP A 1 89 ? -4.227 -23.797 -10 1 97.88 89 ASP A CA 1
ATOM 711 C C . ASP A 1 89 ? -4.668 -24.625 -8.781 1 97.88 89 ASP A C 1
ATOM 713 O O . ASP A 1 89 ? -3.896 -25.422 -8.258 1 97.88 89 ASP A O 1
ATOM 717 N N . PRO A 1 90 ? -5.879 -24.391 -8.391 1 95.69 90 PRO A N 1
ATOM 718 C CA . PRO A 1 90 ? -6.332 -25.109 -7.195 1 95.69 90 PRO A CA 1
ATOM 719 C C . PRO A 1 90 ? -6.258 -26.625 -7.344 1 95.69 90 PRO A C 1
ATOM 721 O O . PRO A 1 90 ? -6.047 -27.328 -6.355 1 95.69 90 PRO A O 1
ATOM 724 N N . SER A 1 91 ? -6.391 -27.109 -8.492 1 95.69 91 SER A N 1
ATOM 725 C CA . SER A 1 91 ? -6.336 -28.547 -8.727 1 95.69 91 SER A CA 1
ATOM 726 C C . SER A 1 91 ? -4.902 -29.062 -8.656 1 95.69 91 SER A C 1
ATOM 728 O O . SER A 1 91 ? -4.668 -30.266 -8.688 1 95.69 91 SER A O 1
ATOM 730 N N . ARG A 1 92 ? -3.988 -28.203 -8.469 1 95.25 92 ARG A N 1
ATOM 731 C CA . ARG A 1 92 ? -2.576 -28.562 -8.453 1 95.25 92 ARG A CA 1
ATOM 732 C C . ARG A 1 92 ? -1.9 -28.109 -7.168 1 95.25 92 ARG A C 1
ATOM 734 O O . ARG A 1 92 ? -0.676 -27.984 -7.113 1 95.25 92 ARG A O 1
ATOM 741 N N . HIS A 1 93 ? -2.672 -27.844 -6.152 1 91.19 93 HIS A N 1
ATOM 742 C CA . HIS A 1 93 ? -2.121 -27.406 -4.875 1 91.19 93 HIS A CA 1
ATOM 743 C C . HIS A 1 93 ? -1.351 -28.531 -4.191 1 91.19 93 HIS A C 1
ATOM 745 O O . HIS A 1 93 ? -1.561 -29.719 -4.496 1 91.19 93 HIS A O 1
ATOM 751 N N . ARG A 1 94 ? -0.454 -28.219 -3.414 1 92.12 94 ARG A N 1
ATOM 752 C CA . ARG A 1 94 ? 0.329 -29.125 -2.574 1 92.12 94 ARG A CA 1
ATOM 753 C C . ARG A 1 94 ? 1.244 -30 -3.418 1 92.12 94 ARG A C 1
ATOM 755 O O . ARG A 1 94 ? 1.458 -31.172 -3.094 1 92.12 94 ARG A O 1
ATOM 762 N N . GLN A 1 95 ? 1.636 -29.422 -4.523 1 94.25 95 GLN A N 1
ATOM 763 C CA . GLN A 1 95 ? 2.566 -30.125 -5.406 1 94.25 95 GLN A CA 1
ATOM 764 C C . GLN A 1 95 ? 3.885 -29.359 -5.523 1 94.25 95 GLN A C 1
ATOM 766 O O . GLN A 1 95 ? 4.691 -29.641 -6.414 1 94.25 95 GLN A O 1
ATOM 771 N N . GLY A 1 96 ? 4.027 -28.344 -4.711 1 96.38 96 GLY A N 1
ATOM 772 C CA . GLY A 1 96 ? 5.277 -27.594 -4.676 1 96.38 96 GLY A CA 1
ATOM 773 C C . GLY A 1 96 ? 5.352 -26.5 -5.723 1 96.38 96 GLY A C 1
ATOM 774 O O . GLY A 1 96 ? 6.363 -25.812 -5.836 1 96.38 96 GLY A O 1
ATOM 775 N N . ILE A 1 97 ? 4.324 -26.297 -6.457 1 97.94 97 ILE A N 1
ATOM 776 C CA . ILE A 1 97 ? 4.312 -25.344 -7.562 1 97.94 97 ILE A CA 1
ATOM 777 C C . ILE A 1 97 ? 4.504 -23.938 -7.023 1 97.94 97 ILE A C 1
ATOM 779 O O . ILE A 1 97 ? 5.344 -23.188 -7.523 1 97.94 97 ILE A O 1
ATOM 783 N N . GLY A 1 98 ? 3.754 -23.547 -5.996 1 98.12 98 GLY A N 1
ATOM 784 C CA . GLY A 1 98 ? 3.902 -22.234 -5.391 1 98.12 98 GLY A CA 1
ATOM 785 C C . GLY A 1 98 ? 5.305 -21.969 -4.871 1 98.12 98 GLY A C 1
ATOM 786 O O . GLY A 1 98 ? 5.871 -20.891 -5.109 1 98.12 98 GLY A O 1
ATOM 787 N N . ARG A 1 99 ? 5.812 -22.922 -4.25 1 97.88 99 ARG A N 1
ATOM 788 C CA . ARG A 1 99 ? 7.16 -22.812 -3.703 1 97.88 99 ARG A CA 1
ATOM 789 C C . ARG A 1 99 ? 8.188 -22.594 -4.812 1 97.88 99 ARG A C 1
ATOM 791 O O . ARG A 1 99 ? 9.062 -21.734 -4.691 1 97.88 99 ARG A O 1
ATOM 798 N N . ASN A 1 100 ? 8.07 -23.391 -5.844 1 98.38 100 ASN A N 1
ATOM 799 C CA . ASN A 1 100 ? 9.008 -23.281 -6.957 1 98.38 100 ASN A CA 1
ATOM 800 C C . ASN A 1 100 ? 8.891 -21.922 -7.656 1 98.38 100 ASN A C 1
ATOM 802 O O . ASN A 1 100 ? 9.898 -21.328 -8.047 1 98.38 100 ASN A O 1
ATOM 806 N N . LEU A 1 101 ? 7.703 -21.453 -7.859 1 98.81 101 LEU A N 1
ATOM 807 C CA . LEU A 1 101 ? 7.484 -20.141 -8.438 1 98.81 101 LEU A CA 1
ATOM 808 C C . LEU A 1 101 ? 8.117 -19.047 -7.574 1 98.81 101 LEU A C 1
ATOM 810 O O . LEU A 1 101 ? 8.828 -18.188 -8.086 1 98.81 101 LEU A O 1
ATOM 814 N N . MET A 1 102 ? 7.922 -19.109 -6.273 1 98.75 102 MET A N 1
ATOM 815 C CA . MET A 1 102 ? 8.422 -18.094 -5.359 1 98.75 102 MET A CA 1
ATOM 816 C C . MET A 1 102 ? 9.945 -18.125 -5.289 1 98.75 102 MET A C 1
ATOM 818 O O . MET A 1 102 ? 10.586 -17.078 -5.195 1 98.75 102 MET A O 1
ATOM 822 N N . PHE A 1 103 ? 10.5 -19.281 -5.324 1 98.25 103 PHE A N 1
ATOM 823 C CA . PHE A 1 103 ? 11.953 -19.391 -5.379 1 98.25 103 PHE A CA 1
ATOM 824 C C . PHE A 1 103 ? 12.508 -18.641 -6.586 1 98.25 103 PHE A C 1
ATOM 826 O O . PHE A 1 103 ? 13.477 -17.891 -6.469 1 98.25 103 PHE A O 1
ATOM 833 N N . ARG A 1 104 ? 11.914 -18.906 -7.691 1 98.62 104 ARG A N 1
ATOM 834 C CA . ARG A 1 104 ? 12.359 -18.266 -8.914 1 98.62 104 ARG A CA 1
ATOM 835 C C . ARG A 1 104 ? 12.172 -16.75 -8.836 1 98.62 104 ARG A C 1
ATOM 837 O O . ARG A 1 104 ? 13.031 -15.984 -9.289 1 98.62 104 ARG A O 1
ATOM 844 N N . ILE A 1 105 ? 11.078 -16.266 -8.258 1 98.81 105 ILE A N 1
ATOM 845 C CA . ILE A 1 105 ? 10.805 -14.852 -8.07 1 98.81 105 ILE A CA 1
ATOM 846 C C . ILE A 1 105 ? 11.906 -14.227 -7.203 1 98.81 105 ILE A C 1
ATOM 848 O O . ILE A 1 105 ? 12.398 -13.141 -7.504 1 98.81 105 ILE A O 1
ATOM 852 N N . LEU A 1 106 ? 12.281 -14.906 -6.152 1 98.56 106 LEU A N 1
ATOM 853 C CA . LEU A 1 106 ? 13.328 -14.414 -5.27 1 98.56 106 LEU A CA 1
ATOM 854 C C . LEU A 1 106 ? 14.656 -14.297 -6.016 1 98.56 106 LEU A C 1
ATOM 856 O O . LEU A 1 106 ? 15.367 -13.297 -5.871 1 98.56 106 LEU A O 1
ATOM 860 N N . GLU A 1 107 ? 14.938 -15.266 -6.828 1 98.19 107 GLU A N 1
ATOM 861 C CA . GLU A 1 107 ? 16.156 -15.25 -7.625 1 98.19 107 GLU A CA 1
ATOM 862 C C . GLU A 1 107 ? 16.172 -14.062 -8.594 1 98.19 107 GLU A C 1
ATOM 864 O O . GLU A 1 107 ? 17.172 -13.359 -8.703 1 98.19 107 GLU A O 1
ATOM 869 N N . ILE A 1 108 ? 15.117 -13.898 -9.289 1 98.62 108 ILE A N 1
ATOM 870 C CA . ILE A 1 108 ? 15.008 -12.828 -10.273 1 98.62 108 ILE A CA 1
ATOM 871 C C . ILE A 1 108 ? 15.109 -11.477 -9.578 1 98.62 108 ILE A C 1
ATOM 873 O O . ILE A 1 108 ? 15.812 -10.578 -10.055 1 98.62 108 ILE A O 1
ATOM 877 N N . ALA A 1 109 ? 14.398 -11.344 -8.477 1 98.5 109 ALA A N 1
ATOM 878 C CA . ALA A 1 109 ? 14.406 -10.086 -7.73 1 98.5 109 ALA A CA 1
ATOM 879 C C . ALA A 1 109 ? 15.828 -9.727 -7.293 1 98.5 109 ALA A C 1
ATOM 881 O O . ALA A 1 109 ? 16.234 -8.57 -7.402 1 98.5 109 ALA A O 1
ATOM 882 N N . GLU A 1 110 ? 16.547 -10.641 -6.781 1 97.38 110 GLU A N 1
ATOM 883 C CA . GLU A 1 110 ? 17.922 -10.406 -6.379 1 97.38 110 GLU A CA 1
ATOM 884 C C . GLU A 1 110 ? 18.781 -9.977 -7.562 1 97.38 110 GLU A C 1
ATOM 886 O O . GLU A 1 110 ? 19.547 -9.023 -7.461 1 97.38 110 GLU A O 1
ATOM 891 N N . ALA A 1 111 ? 18.609 -10.688 -8.633 1 97.25 111 ALA A N 1
ATOM 892 C CA . ALA A 1 111 ? 19.375 -10.375 -9.836 1 97.25 111 ALA A CA 1
ATOM 893 C C . ALA A 1 111 ? 19.031 -8.984 -10.359 1 97.25 111 ALA A C 1
ATOM 895 O O . ALA A 1 111 ? 19.891 -8.297 -10.922 1 97.25 111 ALA A O 1
ATOM 896 N N . ASP A 1 112 ? 17.797 -8.57 -10.172 1 97.06 112 ASP A N 1
ATOM 897 C CA . ASP A 1 112 ? 17.312 -7.285 -10.656 1 97.06 112 ASP A CA 1
ATOM 898 C C . ASP A 1 112 ? 17.719 -6.156 -9.711 1 97.06 112 ASP A C 1
ATOM 900 O O . ASP A 1 112 ? 17.391 -4.992 -9.953 1 97.06 112 ASP A O 1
ATOM 904 N N . GLY A 1 113 ? 18.328 -6.469 -8.602 1 96.75 113 GLY A N 1
ATOM 905 C CA . GLY A 1 113 ? 18.797 -5.457 -7.66 1 96.75 113 GLY A CA 1
ATOM 906 C C . GLY A 1 113 ? 17.703 -4.984 -6.711 1 96.75 113 GLY A C 1
ATOM 907 O O . GLY A 1 113 ? 17.812 -3.91 -6.117 1 96.75 113 GLY A O 1
ATOM 908 N N . ILE A 1 114 ? 16.719 -5.75 -6.617 1 98.06 114 ILE A N 1
ATOM 909 C CA . ILE A 1 114 ? 15.656 -5.434 -5.664 1 98.06 114 ILE A CA 1
ATOM 910 C C . ILE A 1 114 ? 16.188 -5.598 -4.238 1 98.06 114 ILE A C 1
ATOM 912 O O . ILE A 1 114 ? 16.891 -6.559 -3.939 1 98.06 114 ILE A O 1
ATOM 916 N N . HIS A 1 115 ? 15.797 -4.652 -3.35 1 98.5 115 HIS A N 1
ATOM 917 C CA . HIS A 1 115 ? 16.25 -4.684 -1.964 1 98.5 115 HIS A CA 1
ATOM 918 C C . HIS A 1 115 ? 15.219 -5.359 -1.064 1 98.5 115 HIS A C 1
ATOM 920 O O . HIS A 1 115 ? 15.578 -6.129 -0.171 1 98.5 115 HIS A O 1
ATOM 926 N N . VAL A 1 116 ? 13.938 -5.086 -1.318 1 98.75 116 VAL A N 1
ATOM 927 C CA . VAL A 1 116 ? 12.906 -5.672 -0.474 1 98.75 116 VAL A CA 1
ATOM 928 C C . VAL A 1 116 ? 11.781 -6.227 -1.346 1 98.75 116 VAL A C 1
ATOM 930 O O . VAL A 1 116 ? 11.344 -5.578 -2.301 1 98.75 116 VAL A O 1
ATOM 933 N N . LEU A 1 117 ? 11.352 -7.395 -1.031 1 98.81 117 LEU A N 1
ATOM 934 C CA . LEU A 1 117 ? 10.156 -8.008 -1.604 1 98.81 117 LEU A CA 1
ATOM 935 C C . LEU A 1 117 ? 9.008 -7.992 -0.603 1 98.81 117 LEU A C 1
ATOM 937 O O . LEU A 1 117 ? 9.172 -8.406 0.547 1 98.81 117 LEU A O 1
ATOM 941 N N . VAL A 1 118 ? 7.883 -7.484 -1.008 1 98.94 118 VAL A N 1
ATOM 942 C CA . VAL A 1 118 ? 6.691 -7.398 -0.172 1 98.94 118 VAL A CA 1
ATOM 943 C C . VAL A 1 118 ? 5.594 -8.297 -0.737 1 98.94 118 VAL A C 1
ATOM 945 O O . VAL A 1 118 ? 5.445 -8.414 -1.956 1 98.94 118 VAL A O 1
ATOM 948 N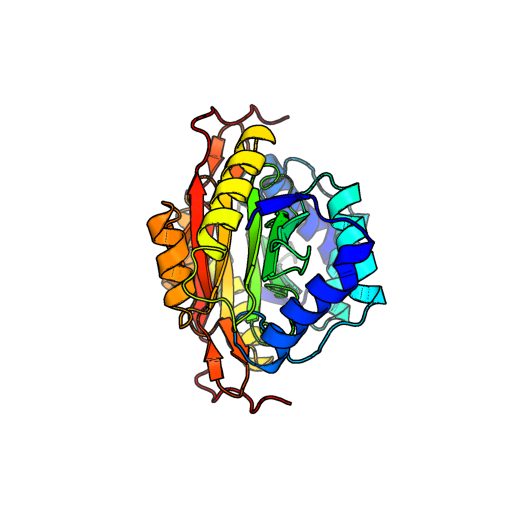 N . GLY A 1 119 ? 4.887 -8.93 0.106 1 98.75 119 GLY A N 1
ATOM 949 C CA . GLY A 1 119 ? 3.629 -9.578 -0.228 1 98.75 119 GLY A CA 1
ATOM 950 C C . GLY A 1 119 ? 2.457 -9.07 0.592 1 98.75 119 GLY A C 1
ATOM 951 O O . GLY A 1 119 ? 2.598 -8.805 1.789 1 98.75 119 GLY A O 1
ATOM 952 N N . GLY A 1 120 ? 1.34 -8.773 -0.011 1 98.69 120 GLY A N 1
ATOM 953 C CA . GLY A 1 120 ? 0.061 -8.523 0.637 1 98.69 120 GLY A CA 1
ATOM 954 C C . GLY A 1 120 ? -0.904 -9.688 0.517 1 98.69 120 GLY A C 1
ATOM 955 O O . GLY A 1 120 ? -1.265 -10.094 -0.592 1 98.69 120 GLY A O 1
ATOM 956 N N . VAL A 1 121 ? -1.266 -10.25 1.603 1 98.5 121 VAL A N 1
ATOM 957 C CA . VAL A 1 121 ? -2.035 -11.492 1.609 1 98.5 121 VAL A CA 1
ATOM 958 C C . VAL A 1 121 ? -3.229 -11.359 2.553 1 98.5 121 VAL A C 1
ATOM 960 O O . VAL A 1 121 ? -3.154 -10.648 3.559 1 98.5 121 VAL A O 1
ATOM 963 N N . ASP A 1 122 ? -4.297 -12.086 2.158 1 98.5 122 ASP A N 1
ATOM 964 C CA . ASP A 1 122 ? -5.418 -12.195 3.086 1 98.5 122 ASP A CA 1
ATOM 965 C C . ASP A 1 122 ? -4.996 -12.891 4.379 1 98.5 122 ASP A C 1
ATOM 967 O O . ASP A 1 122 ? -4.359 -13.945 4.34 1 98.5 122 ASP A O 1
ATOM 971 N N . GLY A 1 123 ? -5.387 -12.289 5.504 1 98.56 123 GLY A N 1
ATOM 972 C CA . GLY A 1 123 ? -4.98 -12.812 6.801 1 98.56 123 GLY A CA 1
ATOM 973 C C . GLY A 1 123 ? -5.457 -14.234 7.047 1 98.56 123 GLY A C 1
ATOM 974 O O . GLY A 1 123 ? -4.863 -14.961 7.844 1 98.56 123 GLY A O 1
ATOM 975 N N . ASP A 1 124 ? -6.453 -14.641 6.391 1 97.19 124 ASP A N 1
ATOM 976 C CA . ASP A 1 124 ? -7.02 -15.969 6.594 1 97.19 124 ASP A CA 1
ATOM 977 C C . ASP A 1 124 ? -6.43 -16.984 5.609 1 97.19 124 ASP A C 1
ATOM 979 O O . ASP A 1 124 ? -6.723 -18.172 5.684 1 97.19 124 ASP A O 1
ATOM 983 N N . ASN A 1 125 ? -5.676 -16.5 4.652 1 97.19 125 ASN A N 1
ATOM 984 C CA . ASN A 1 125 ? -5.004 -17.391 3.723 1 97.19 125 ASN A CA 1
ATOM 985 C C . ASN A 1 125 ? -3.748 -18 4.336 1 97.19 125 ASN A C 1
ATOM 987 O O . ASN A 1 125 ? -2.633 -17.703 3.906 1 97.19 125 ASN A O 1
ATOM 991 N N . LEU A 1 126 ? -3.949 -18.891 5.258 1 97.31 126 LEU A N 1
ATOM 992 C CA . LEU A 1 126 ? -2.873 -19.453 6.062 1 97.31 126 LEU A CA 1
ATOM 993 C C . LEU A 1 126 ? -1.892 -20.234 5.191 1 97.31 126 LEU A C 1
ATOM 995 O O . LEU A 1 126 ? -0.689 -20.25 5.469 1 97.31 126 LEU A O 1
ATOM 999 N N . ALA A 1 127 ? -2.438 -20.875 4.195 1 95.94 127 ALA A N 1
ATOM 1000 C CA . ALA A 1 127 ? -1.569 -21.625 3.293 1 95.94 127 ALA A CA 1
ATOM 1001 C C . ALA A 1 127 ? -0.558 -20.719 2.615 1 95.94 127 ALA A C 1
ATOM 1003 O O . ALA A 1 127 ? 0.628 -21.047 2.529 1 95.94 127 ALA A O 1
ATOM 1004 N N . SER A 1 128 ? -1.013 -19.578 2.16 1 97.5 128 SER A N 1
ATOM 1005 C CA . SER A 1 128 ? -0.122 -18.625 1.526 1 97.5 128 SER A CA 1
ATOM 1006 C C . SER A 1 128 ? 0.891 -18.062 2.521 1 97.5 128 SER A C 1
ATOM 1008 O O . SER A 1 128 ? 2.076 -17.938 2.207 1 97.5 128 SER A O 1
ATOM 1010 N N . ILE A 1 129 ? 0.455 -17.719 3.693 1 98.44 129 ILE A N 1
ATOM 1011 C CA . ILE A 1 129 ? 1.33 -17.188 4.73 1 98.44 129 ILE A CA 1
ATOM 1012 C C . ILE A 1 129 ? 2.428 -18.188 5.051 1 98.44 129 ILE A C 1
ATOM 1014 O O . ILE A 1 129 ? 3.609 -17.844 5.094 1 98.44 129 ILE A O 1
ATOM 1018 N N . ARG A 1 130 ? 2.055 -19.438 5.164 1 97.69 130 ARG A N 1
ATOM 1019 C CA . ARG A 1 130 ? 3.014 -20.484 5.477 1 97.69 130 ARG A CA 1
ATOM 1020 C C . ARG A 1 130 ? 4.02 -20.656 4.344 1 97.69 130 ARG A C 1
ATOM 1022 O O . ARG A 1 130 ? 5.207 -20.891 4.59 1 97.69 130 ARG A O 1
ATOM 1029 N N . LEU A 1 131 ? 3.523 -20.641 3.146 1 97.44 131 LEU A N 1
ATOM 1030 C CA . LEU A 1 131 ? 4.402 -20.719 1.983 1 97.44 131 LEU A CA 1
ATOM 1031 C C . LEU A 1 131 ? 5.484 -19.641 2.051 1 97.44 131 LEU A C 1
ATOM 1033 O O . LEU A 1 131 ? 6.668 -19.938 1.875 1 97.44 131 LEU A O 1
ATOM 1037 N N . HIS A 1 132 ? 5.07 -18.438 2.338 1 98.56 132 HIS A N 1
ATOM 1038 C CA . HIS A 1 132 ? 6.008 -17.312 2.391 1 98.56 132 HIS A CA 1
ATOM 1039 C C . HIS A 1 132 ? 6.977 -17.453 3.555 1 98.56 132 HIS A C 1
ATOM 1041 O O . HIS A 1 132 ? 8.188 -17.266 3.389 1 98.56 132 HIS A O 1
ATOM 1047 N N . GLU A 1 133 ? 6.449 -17.812 4.691 1 98.31 133 GLU A N 1
ATOM 1048 C CA . GLU A 1 133 ? 7.297 -17.984 5.867 1 98.31 133 GLU A CA 1
ATOM 1049 C C . GLU A 1 133 ? 8.359 -19.047 5.625 1 98.31 133 GLU A C 1
ATOM 1051 O O . GLU A 1 133 ? 9.508 -18.906 6.055 1 98.31 133 GLU A O 1
ATOM 1056 N N . ALA A 1 134 ? 7.984 -20.109 4.953 1 97.75 134 ALA A N 1
ATOM 1057 C CA . ALA A 1 134 ? 8.906 -21.203 4.633 1 97.75 134 ALA A CA 1
ATOM 1058 C C . ALA A 1 134 ? 10.055 -20.703 3.76 1 97.75 134 ALA A C 1
ATOM 1060 O O . ALA A 1 134 ? 11.117 -21.328 3.705 1 97.75 134 ALA A O 1
ATOM 1061 N N . LEU A 1 135 ? 9.828 -19.641 3.088 1 97.81 135 LEU A N 1
ATOM 1062 C CA . LEU A 1 135 ? 10.836 -19.094 2.188 1 97.81 135 LEU A CA 1
ATOM 1063 C C . LEU A 1 135 ? 11.539 -17.891 2.826 1 97.81 135 LEU A C 1
ATOM 1065 O O . LEU A 1 135 ? 12.266 -17.156 2.15 1 97.81 135 LEU A O 1
ATOM 1069 N N . GLY A 1 136 ? 11.305 -17.672 4.07 1 98.06 136 GLY A N 1
ATOM 1070 C CA . GLY A 1 136 ? 11.977 -16.609 4.801 1 98.06 136 GLY A CA 1
ATOM 1071 C C . GLY A 1 136 ? 11.352 -15.242 4.578 1 98.06 136 GLY A C 1
ATOM 1072 O O . GLY A 1 136 ? 11.977 -14.211 4.852 1 98.06 136 GLY A O 1
ATOM 1073 N N . ILE A 1 137 ? 10.203 -15.18 3.988 1 98.69 137 ILE A N 1
ATOM 1074 C CA . ILE A 1 137 ? 9.422 -13.953 3.906 1 98.69 137 ILE A CA 1
ATOM 1075 C C . ILE A 1 137 ? 8.523 -13.836 5.137 1 98.69 137 ILE A C 1
ATOM 1077 O O . ILE A 1 137 ? 7.559 -14.586 5.285 1 98.69 137 ILE A O 1
ATOM 1081 N N . GLU A 1 138 ? 8.703 -12.859 5.902 1 98.38 138 GLU A N 1
ATOM 1082 C CA . GLU A 1 138 ? 8.141 -12.867 7.246 1 98.38 138 GLU A CA 1
ATOM 1083 C C . GLU A 1 138 ? 6.965 -11.898 7.355 1 98.38 138 GLU A C 1
ATOM 1085 O O . GLU A 1 138 ? 6.957 -10.844 6.715 1 98.38 138 GLU A O 1
ATOM 1090 N N . VAL A 1 139 ? 6.082 -12.266 8.242 1 98.81 139 VAL A N 1
ATOM 1091 C CA . VAL A 1 139 ? 4.973 -11.359 8.531 1 98.81 139 VAL A CA 1
ATOM 1092 C C . VAL A 1 139 ? 5.496 -10.102 9.227 1 98.81 139 VAL A C 1
ATOM 1094 O O . VAL A 1 139 ? 6.117 -10.188 10.281 1 98.81 139 VAL A O 1
ATOM 1097 N N . THR A 1 140 ? 5.227 -8.992 8.625 1 98.88 140 THR A N 1
ATOM 1098 C CA . THR A 1 140 ? 5.734 -7.742 9.18 1 98.88 140 THR A CA 1
ATOM 1099 C C . THR A 1 140 ? 4.59 -6.789 9.5 1 98.88 140 THR A C 1
ATOM 1101 O O . THR A 1 140 ? 4.809 -5.707 10.047 1 98.88 140 THR A O 1
ATOM 1104 N N . GLY A 1 141 ? 3.387 -7.199 9.188 1 98.81 141 GLY A N 1
ATOM 1105 C CA . GLY A 1 141 ? 2.221 -6.398 9.523 1 98.81 141 GLY A CA 1
ATOM 1106 C C . GLY A 1 141 ? 0.912 -7.137 9.336 1 98.81 141 GLY A C 1
ATOM 1107 O O . GLY A 1 141 ? 0.806 -8.008 8.469 1 98.81 141 GLY A O 1
ATOM 1108 N N . ARG A 1 142 ? -0.042 -6.836 10.109 1 98.88 142 ARG A N 1
ATOM 1109 C CA . ARG A 1 142 ? -1.432 -7.262 9.992 1 98.88 142 ARG A CA 1
ATOM 1110 C C . ARG A 1 142 ? -2.385 -6.094 10.219 1 98.88 142 ARG A C 1
ATOM 1112 O O . ARG A 1 142 ? -2.529 -5.613 11.344 1 98.88 142 ARG A O 1
ATOM 1119 N N . LEU A 1 143 ? -2.953 -5.598 9.188 1 98.88 143 LEU A N 1
ATOM 1120 C CA . LEU A 1 143 ? -3.889 -4.48 9.227 1 98.88 143 LEU A CA 1
ATOM 1121 C C . LEU A 1 143 ? -5.328 -4.977 9.336 1 98.88 143 LEU A C 1
ATOM 1123 O O . LEU A 1 143 ? -5.852 -5.582 8.398 1 98.88 143 LEU A O 1
ATOM 1127 N N . PRO A 1 144 ? -5.945 -4.707 10.391 1 98.56 144 PRO A N 1
ATOM 1128 C CA . PRO A 1 144 ? -7.25 -5.32 10.648 1 98.56 144 PRO A CA 1
ATOM 1129 C C . PRO A 1 144 ? -8.359 -4.738 9.781 1 98.56 144 PRO A C 1
ATOM 1131 O O . PRO A 1 144 ? -8.438 -3.52 9.602 1 98.56 144 PRO A O 1
ATOM 1134 N N . GLN A 1 145 ? -9.125 -5.629 9.172 1 98.25 145 GLN A N 1
ATOM 1135 C CA . GLN A 1 145 ? -10.406 -5.324 8.539 1 98.25 145 GLN A CA 1
ATOM 1136 C C . GLN A 1 145 ? -10.227 -4.324 7.398 1 98.25 145 GLN A C 1
ATOM 1138 O O . GLN A 1 145 ? -11.102 -3.494 7.148 1 98.25 145 GLN A O 1
ATOM 1143 N N . THR A 1 146 ? -9.094 -4.355 6.727 1 98.25 146 THR A N 1
ATOM 1144 C CA . THR A 1 146 ? -8.727 -3.33 5.758 1 98.25 146 THR A CA 1
ATOM 1145 C C . THR A 1 146 ? -9.391 -3.594 4.41 1 98.25 146 THR A C 1
ATOM 1147 O O . THR A 1 146 ? -9.422 -2.717 3.545 1 98.25 146 THR A O 1
ATOM 1150 N N . GLY A 1 147 ? -9.883 -4.73 4.227 1 97.75 147 GLY A N 1
ATOM 1151 C CA . GLY A 1 147 ? -10.602 -5.086 3.014 1 97.75 147 GLY A CA 1
ATOM 1152 C C . GLY A 1 147 ? -11.914 -5.797 3.283 1 97.75 147 GLY A C 1
ATOM 1153 O O . GLY A 1 147 ? -12.234 -6.113 4.43 1 97.75 147 GLY A O 1
ATOM 1154 N N . THR A 1 148 ? -12.688 -5.961 2.207 1 97.38 148 THR A N 1
ATOM 1155 C CA . THR A 1 148 ? -13.938 -6.703 2.328 1 97.38 148 THR A CA 1
ATOM 1156 C C . THR A 1 148 ? -14.211 -7.512 1.065 1 97.38 148 THR A C 1
ATOM 1158 O O . THR A 1 148 ? -13.891 -7.074 -0.041 1 97.38 148 THR A O 1
ATOM 1161 N N . LYS A 1 149 ? -14.688 -8.617 1.248 1 97 149 LYS A N 1
ATOM 1162 C CA . LYS A 1 149 ? -15.156 -9.516 0.199 1 97 149 LYS A CA 1
ATOM 1163 C C . LYS A 1 149 ? -16.047 -10.609 0.772 1 97 149 LYS A C 1
ATOM 1165 O O . LYS A 1 149 ? -15.844 -11.062 1.899 1 97 149 LYS A O 1
ATOM 1170 N N . PHE A 1 150 ? -17.031 -11.039 -0.035 1 96.44 150 PHE A N 1
ATOM 1171 C CA . PHE A 1 150 ? -17.953 -12.109 0.329 1 96.44 150 PHE A CA 1
ATOM 1172 C C . PHE A 1 150 ? -18.672 -11.781 1.634 1 96.44 150 PHE A C 1
ATOM 1174 O O . PHE A 1 150 ? -18.906 -12.672 2.457 1 96.44 150 PHE A O 1
ATOM 1181 N N . GLY A 1 151 ? -18.828 -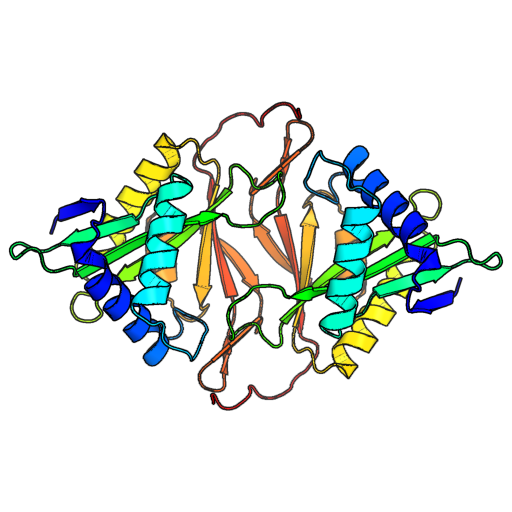10.516 1.931 1 95.19 151 GLY A N 1
ATOM 1182 C CA . GLY A 1 151 ? -19.625 -10.102 3.076 1 95.19 151 GLY A CA 1
ATOM 1183 C C . GLY A 1 151 ? -18.859 -10.141 4.383 1 95.19 151 GLY A C 1
ATOM 1184 O O . GLY A 1 151 ? -19.453 -10.141 5.461 1 95.19 151 GLY A O 1
ATOM 1185 N N . ARG A 1 152 ? -17.547 -10.188 4.234 1 96 152 ARG A N 1
ATOM 1186 C CA . ARG A 1 152 ? -16.703 -10.242 5.43 1 96 152 ARG A CA 1
ATOM 1187 C C . ARG A 1 152 ? -15.602 -9.188 5.375 1 96 152 ARG A C 1
ATOM 1189 O O . ARG A 1 152 ? -15.07 -8.891 4.301 1 96 152 ARG A O 1
ATOM 1196 N N . TRP A 1 153 ? -15.352 -8.656 6.551 1 97.69 153 TRP A N 1
ATOM 1197 C CA . TRP A 1 153 ? -14.133 -7.867 6.676 1 97.69 153 TRP A CA 1
ATOM 1198 C C . TRP A 1 153 ? -12.898 -8.766 6.699 1 97.69 153 TRP A C 1
ATOM 1200 O O . TRP A 1 153 ? -12.914 -9.828 7.332 1 97.69 153 TRP A O 1
ATOM 1210 N N . LEU A 1 154 ? -11.859 -8.312 6.066 1 98.31 154 LEU A N 1
ATOM 1211 C CA . LEU A 1 154 ? -10.656 -9.117 5.906 1 98.31 154 LEU A CA 1
ATOM 1212 C C . LEU A 1 154 ? -9.43 -8.352 6.391 1 98.31 154 LEU A C 1
ATOM 1214 O O . LEU A 1 154 ? -9.305 -7.148 6.16 1 98.31 154 LEU A O 1
ATOM 1218 N N . ASP A 1 155 ? -8.539 -9.086 7.07 1 98.81 155 ASP A N 1
ATOM 1219 C CA . ASP A 1 155 ? -7.266 -8.5 7.5 1 98.81 155 ASP A CA 1
ATOM 1220 C C . ASP A 1 155 ? -6.215 -8.602 6.395 1 98.81 155 ASP A C 1
ATOM 1222 O O . ASP A 1 155 ? -6.07 -9.648 5.762 1 98.81 155 ASP A O 1
ATOM 1226 N N . LEU A 1 156 ? -5.562 -7.5 6.141 1 98.88 156 LEU A N 1
ATOM 1227 C CA . LEU A 1 156 ? -4.43 -7.5 5.223 1 98.88 156 LEU A CA 1
ATOM 1228 C C . LEU A 1 156 ? -3.135 -7.836 5.957 1 98.88 156 LEU A C 1
ATOM 1230 O O . LEU A 1 156 ? -2.764 -7.148 6.91 1 98.88 156 LEU A O 1
ATOM 1234 N N . VAL A 1 157 ? -2.469 -8.844 5.566 1 98.88 157 VAL A N 1
ATOM 1235 C CA . VAL A 1 157 ? -1.172 -9.211 6.125 1 98.88 157 VAL A CA 1
ATOM 1236 C C . VAL A 1 157 ? -0.064 -8.852 5.137 1 98.88 157 VAL A C 1
ATOM 1238 O O . VAL A 1 157 ? -0.111 -9.25 3.971 1 98.88 157 VAL A O 1
ATOM 1241 N N . PHE A 1 158 ? 0.878 -8.094 5.609 1 98.94 158 PHE A N 1
ATOM 1242 C CA . PHE A 1 158 ? 2.082 -7.82 4.832 1 98.94 158 PHE A CA 1
ATOM 1243 C C . PHE A 1 158 ? 3.215 -8.758 5.246 1 98.94 158 PHE A C 1
ATOM 1245 O O . PHE A 1 158 ? 3.447 -8.969 6.438 1 98.94 158 PHE A O 1
ATOM 1252 N N . LEU A 1 159 ? 3.879 -9.312 4.281 1 98.94 159 LEU A N 1
ATOM 1253 C CA . LEU A 1 159 ? 5.094 -10.102 4.449 1 98.94 159 LEU A CA 1
ATOM 1254 C C . LEU A 1 159 ? 6.258 -9.477 3.686 1 98.94 159 LEU A C 1
ATOM 1256 O O . LEU A 1 159 ? 6.082 -8.992 2.564 1 98.94 159 LEU A O 1
ATOM 1260 N N . THR A 1 160 ? 7.426 -9.5 4.332 1 98.88 160 THR A N 1
ATOM 1261 C CA . THR A 1 160 ? 8.555 -8.867 3.652 1 98.88 160 THR A CA 1
ATOM 1262 C C . THR A 1 160 ? 9.805 -9.734 3.764 1 98.88 160 THR A C 1
ATOM 1264 O O . THR A 1 160 ? 9.906 -10.578 4.652 1 98.88 160 THR A O 1
ATOM 1267 N N . LYS A 1 161 ? 10.656 -9.578 2.859 1 98.69 161 LYS A N 1
ATOM 1268 C CA . LYS A 1 161 ? 12.008 -10.133 2.875 1 98.69 161 LYS A CA 1
ATOM 1269 C C . LYS A 1 161 ? 13.023 -9.109 2.371 1 98.69 161 LYS A C 1
ATOM 1271 O O . LYS A 1 161 ? 12.891 -8.586 1.266 1 98.69 161 LYS A O 1
ATOM 1276 N N . VAL A 1 162 ? 13.992 -8.773 3.16 1 98.38 162 VAL A N 1
ATOM 1277 C CA . VAL A 1 162 ? 15.141 -7.988 2.715 1 98.38 162 VAL A CA 1
ATOM 1278 C C . VAL A 1 162 ? 16.109 -8.883 1.947 1 98.38 162 VAL A C 1
ATOM 1280 O O . VAL A 1 162 ? 16.641 -9.852 2.498 1 98.38 162 VAL A O 1
ATOM 1283 N N . LEU A 1 163 ? 16.344 -8.656 0.716 1 97 163 LEU A N 1
ATOM 1284 C CA . LEU A 1 163 ? 17.078 -9.547 -0.179 1 97 163 LEU A CA 1
ATOM 1285 C C . LEU A 1 163 ? 18.562 -9.203 -0.19 1 97 163 LEU A C 1
ATOM 1287 O O . LEU A 1 163 ? 19.391 -10.055 -0.481 1 97 163 LEU A O 1
ATOM 1291 N N . SER A 1 164 ? 18.828 -7.926 -0.006 1 84.88 164 SER A N 1
ATOM 1292 C CA . SER A 1 164 ? 20.234 -7.508 -0.116 1 84.88 164 SER A CA 1
ATOM 1293 C C . SER A 1 164 ? 20.688 -6.777 1.141 1 84.88 164 SER A C 1
ATOM 1295 O O . SER A 1 164 ? 19.891 -6.129 1.815 1 84.88 164 SER A O 1
ATOM 1297 N N . GLU A 1 165 ? 21.859 -7.02 1.483 1 78.69 165 GLU A N 1
ATOM 1298 C CA . GLU A 1 165 ? 22.469 -6.297 2.596 1 78.69 165 GLU A CA 1
ATOM 1299 C C . GLU A 1 165 ? 23.25 -5.086 2.1 1 78.69 165 GLU A C 1
ATOM 1301 O O . GLU A 1 165 ? 24.125 -4.574 2.809 1 78.69 165 GLU A O 1
ATOM 1306 N N . THR A 1 166 ? 22.812 -4.664 1.013 1 79.94 166 THR A N 1
ATOM 1307 C CA . THR A 1 166 ? 23.531 -3.553 0.417 1 79.94 166 THR A CA 1
ATOM 1308 C C . THR A 1 166 ? 23.266 -2.256 1.176 1 79.94 166 THR A C 1
ATOM 1310 O O . THR A 1 166 ? 22.203 -2.096 1.78 1 79.94 166 THR A O 1
ATOM 1313 N N . ARG A 1 167 ? 24.328 -1.399 1.099 1 81.12 167 ARG A N 1
ATOM 1314 C CA . ARG A 1 167 ? 24.156 -0.058 1.648 1 81.12 167 ARG A CA 1
ATOM 1315 C C . ARG A 1 167 ? 23.109 0.726 0.862 1 81.12 167 ARG A C 1
ATOM 1317 O O . ARG A 1 167 ? 22.984 0.558 -0.352 1 81.12 167 ARG A O 1
ATOM 1324 N N . ALA A 1 168 ? 22.469 1.611 1.615 1 84.12 168 ALA A N 1
ATOM 1325 C CA . ALA A 1 168 ? 21.484 2.453 0.948 1 84.12 168 ALA A CA 1
ATOM 1326 C C . ALA A 1 168 ? 22.156 3.441 -0.002 1 84.12 168 ALA A C 1
ATOM 1328 O O . ALA A 1 168 ? 23.234 3.961 0.294 1 84.12 168 ALA A O 1
ATOM 1329 N N . PRO A 1 169 ? 21.547 3.609 -1.121 1 79.5 169 PRO A N 1
ATOM 1330 C CA . PRO A 1 169 ? 22.156 4.555 -2.064 1 79.5 169 PRO A CA 1
ATOM 1331 C C . PRO A 1 169 ? 22.141 5.992 -1.543 1 79.5 169 PRO A C 1
ATOM 1333 O O . PRO A 1 169 ? 21.25 6.371 -0.78 1 79.5 169 PRO A O 1
ATOM 1336 N N . GLU A 1 170 ? 23.312 6.742 -1.777 1 66.44 170 GLU A N 1
ATOM 1337 C CA . GLU A 1 170 ? 23.359 8.156 -1.406 1 66.44 170 GLU A CA 1
ATOM 1338 C C . GLU A 1 170 ? 22.312 8.961 -2.154 1 66.44 170 GLU A C 1
ATOM 1340 O O . GLU A 1 170 ? 21.891 8.586 -3.256 1 66.44 170 GLU A O 1
ATOM 1345 N N . GLY A 1 171 ? 21.391 9.562 -1.536 1 57.72 171 GLY A N 1
ATOM 1346 C CA . GLY A 1 171 ? 20.359 10.383 -2.162 1 57.72 171 GLY A CA 1
ATOM 1347 C C . GLY A 1 171 ? 20.859 11.125 -3.391 1 57.72 171 GLY A C 1
ATOM 1348 O O . GLY A 1 171 ? 22.047 11.453 -3.484 1 57.72 171 GLY A O 1
ATOM 1349 N N . ARG A 1 172 ? 20.188 10.984 -4.488 1 44.16 172 ARG A N 1
ATOM 1350 C CA . ARG A 1 172 ? 20.578 11.883 -5.57 1 44.16 172 ARG A CA 1
ATOM 1351 C C . ARG A 1 172 ? 20.516 13.336 -5.121 1 44.16 172 ARG A C 1
ATOM 1353 O O . ARG A 1 172 ? 19.703 13.695 -4.266 1 44.16 172 ARG A O 1
ATOM 1360 N N . MET B 1 1 ? -6.156 29.016 16.359 1 89.31 1 MET B N 1
ATOM 1361 C CA . MET B 1 1 ? -6 28.125 15.227 1 89.31 1 MET B CA 1
ATOM 1362 C C . MET B 1 1 ? -7.32 27.438 14.898 1 89.31 1 MET B C 1
ATOM 1364 O O . MET B 1 1 ? -8.039 27 15.797 1 89.31 1 MET B O 1
ATOM 1368 N N . HIS B 1 2 ? -7.758 27.578 13.75 1 95.56 2 HIS B N 1
ATOM 1369 C CA . HIS B 1 2 ? -8.992 26.875 13.398 1 95.56 2 HIS B CA 1
ATOM 1370 C C . HIS B 1 2 ? -8.797 26 12.164 1 95.56 2 HIS B C 1
ATOM 1372 O O . HIS B 1 2 ? -7.91 26.266 11.352 1 95.56 2 HIS B O 1
ATOM 1378 N N . ILE B 1 3 ? -9.57 24.953 12.078 1 98.56 3 ILE B N 1
ATOM 1379 C CA . ILE B 1 3 ? -9.516 23.969 10.992 1 98.56 3 ILE B CA 1
ATOM 1380 C C . ILE B 1 3 ? -10.68 24.203 10.031 1 98.56 3 ILE B C 1
ATOM 1382 O O . ILE B 1 3 ? -11.82 24.359 10.461 1 98.56 3 ILE B O 1
ATOM 1386 N N . ARG B 1 4 ? -10.391 24.234 8.812 1 98.56 4 ARG B N 1
ATOM 1387 C CA . ARG B 1 4 ? -11.43 24.391 7.797 1 98.56 4 ARG B CA 1
ATOM 1388 C C . ARG B 1 4 ? -11.062 23.641 6.5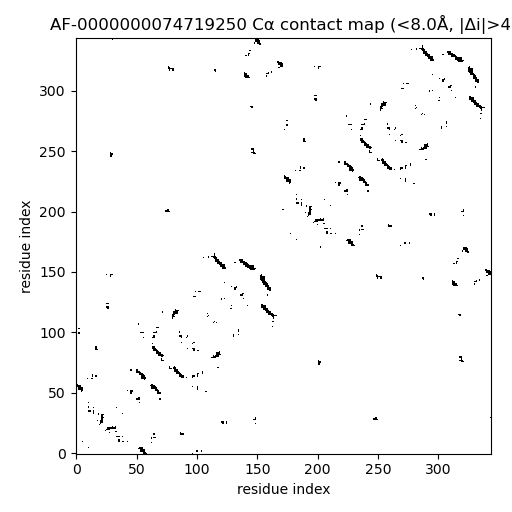2 1 98.56 4 ARG B C 1
ATOM 1390 O O . ARG B 1 4 ? -9.93 23.188 6.363 1 98.56 4 ARG B O 1
ATOM 1397 N N . ASN B 1 5 ? -12.039 23.547 5.59 1 98.69 5 ASN B N 1
ATOM 1398 C CA . ASN B 1 5 ? -11.734 23 4.27 1 98.69 5 ASN B CA 1
ATOM 1399 C C . ASN B 1 5 ? -10.758 23.891 3.51 1 98.69 5 ASN B C 1
ATOM 1401 O O . ASN B 1 5 ? -10.859 25.125 3.566 1 98.69 5 ASN B O 1
ATOM 1405 N N . ALA B 1 6 ? -9.883 23.281 2.838 1 98.88 6 ALA B N 1
ATOM 1406 C CA . ALA B 1 6 ? -8.938 24.031 2.012 1 98.88 6 ALA B CA 1
ATOM 1407 C C . ALA B 1 6 ? -9.641 24.641 0.801 1 98.88 6 ALA B C 1
ATOM 1409 O O . ALA B 1 6 ? -10.609 24.078 0.287 1 98.88 6 ALA B O 1
ATOM 1410 N N . GLU B 1 7 ? -9.156 25.75 0.405 1 98.31 7 GLU B N 1
ATOM 1411 C CA . GLU B 1 7 ? -9.562 26.438 -0.822 1 98.31 7 GLU B CA 1
ATOM 1412 C C . GLU B 1 7 ? -8.391 26.562 -1.795 1 98.31 7 GLU B C 1
ATOM 1414 O O . GLU B 1 7 ? -7.242 26.312 -1.423 1 98.31 7 GLU B O 1
ATOM 1419 N N . ALA B 1 8 ? -8.742 26.938 -3.004 1 98.19 8 ALA B N 1
ATOM 1420 C CA . ALA B 1 8 ? -7.707 27.062 -4.031 1 98.19 8 ALA B CA 1
ATOM 1421 C C . ALA B 1 8 ? -6.598 28 -3.574 1 98.19 8 ALA B C 1
ATOM 1423 O O . ALA B 1 8 ? -5.426 27.797 -3.885 1 98.19 8 ALA B O 1
ATOM 1424 N N . LYS B 1 9 ? -6.93 29 -2.865 1 98.19 9 LYS B N 1
ATOM 1425 C CA . LYS B 1 9 ? -5.961 30 -2.426 1 98.19 9 LYS B CA 1
ATOM 1426 C C . LYS B 1 9 ? -4.957 29.406 -1.444 1 98.19 9 LYS B C 1
ATOM 1428 O O . LYS B 1 9 ? -3.914 30 -1.172 1 98.19 9 LYS B O 1
ATOM 1433 N N . ASP B 1 10 ? -5.277 28.25 -0.854 1 98.75 10 ASP B N 1
ATOM 1434 C CA . ASP B 1 10 ? -4.418 27.625 0.145 1 98.75 10 ASP B CA 1
ATOM 1435 C C . ASP B 1 10 ? -3.373 26.734 -0.516 1 98.75 10 ASP B C 1
ATOM 1437 O O . ASP B 1 10 ? -2.42 26.297 0.135 1 98.75 10 ASP B O 1
ATOM 1441 N N . ILE B 1 11 ? -3.506 26.453 -1.805 1 98.88 11 ILE B N 1
ATOM 1442 C CA . ILE B 1 11 ? -2.734 25.422 -2.492 1 98.88 11 ILE B CA 1
ATOM 1443 C C . ILE B 1 11 ? -1.249 25.781 -2.447 1 98.88 11 ILE B C 1
ATOM 1445 O O . ILE B 1 11 ? -0.407 24.906 -2.189 1 98.88 11 ILE B O 1
ATOM 1449 N N . PRO B 1 12 ? -0.838 27.047 -2.643 1 98.88 12 PRO B N 1
ATOM 1450 C CA . PRO B 1 12 ? 0.588 27.375 -2.545 1 98.88 12 PRO B CA 1
ATOM 1451 C C . PRO B 1 12 ? 1.167 27.062 -1.165 1 98.88 12 PRO B C 1
ATOM 1453 O O . PRO B 1 12 ? 2.299 26.594 -1.06 1 98.88 12 PRO B O 1
ATOM 1456 N N . ALA B 1 13 ? 0.427 27.375 -0.139 1 98.88 13 ALA B N 1
ATOM 1457 C CA . ALA B 1 13 ? 0.896 27.094 1.218 1 98.88 13 ALA B CA 1
ATOM 1458 C C . ALA B 1 13 ? 0.975 25.594 1.479 1 98.88 13 ALA B C 1
ATOM 1460 O O . ALA B 1 13 ? 1.906 25.125 2.133 1 98.88 13 ALA B O 1
ATOM 1461 N N . ILE B 1 14 ? 0.013 24.844 0.994 1 98.88 14 ILE B N 1
ATOM 1462 C CA . ILE B 1 14 ? 0.026 23.391 1.102 1 98.88 14 ILE B CA 1
ATOM 1463 C C . ILE B 1 14 ? 1.262 22.828 0.4 1 98.88 14 ILE B C 1
ATOM 1465 O O . ILE B 1 14 ? 1.956 21.969 0.945 1 98.88 14 ILE B O 1
ATOM 1469 N N . LEU B 1 15 ? 1.526 23.359 -0.772 1 98.94 15 LEU B N 1
ATOM 1470 C CA . LEU B 1 15 ? 2.709 22.953 -1.526 1 98.94 15 LEU B CA 1
ATOM 1471 C C . LEU B 1 15 ? 3.979 23.219 -0.727 1 98.94 15 LEU B C 1
ATOM 1473 O O . LEU B 1 15 ? 4.871 22.375 -0.671 1 98.94 15 LEU B O 1
ATOM 1477 N N . ALA B 1 16 ? 4.047 24.375 -0.169 1 98.81 16 ALA B N 1
ATOM 1478 C CA . ALA B 1 16 ? 5.234 24.766 0.596 1 98.81 16 ALA B CA 1
ATOM 1479 C C . ALA B 1 16 ? 5.469 23.797 1.758 1 98.81 16 ALA B C 1
ATOM 1481 O O . ALA B 1 16 ? 6.605 23.406 2.02 1 98.81 16 ALA B O 1
ATOM 1482 N N . LEU B 1 17 ? 4.434 23.453 2.449 1 98.75 17 LEU B N 1
ATOM 1483 C CA . LEU B 1 17 ? 4.531 22.516 3.553 1 98.75 17 LEU B CA 1
ATOM 1484 C C . LEU B 1 17 ? 5.039 21.156 3.062 1 98.75 17 LEU B C 1
ATOM 1486 O O . LEU B 1 17 ? 5.961 20.594 3.65 1 98.75 17 LEU B O 1
ATOM 1490 N N . TYR B 1 18 ? 4.457 20.688 1.979 1 98.69 18 TYR B N 1
ATOM 1491 C CA . TYR B 1 18 ? 4.844 19.406 1.426 1 98.69 18 TYR B CA 1
ATOM 1492 C C . TYR B 1 18 ? 6.293 19.422 0.955 1 98.69 18 TYR B C 1
ATOM 1494 O O . TYR B 1 18 ? 7.062 18.516 1.267 1 98.69 18 TYR B O 1
ATOM 1502 N N . ASN B 1 19 ? 6.656 20.422 0.234 1 98.81 19 ASN B N 1
ATOM 1503 C CA . ASN B 1 19 ? 8.008 20.5 -0.315 1 98.81 19 ASN B CA 1
ATOM 1504 C C . ASN B 1 19 ? 9.047 20.672 0.786 1 98.81 19 ASN B C 1
ATOM 1506 O O . ASN B 1 19 ? 10.172 20.188 0.656 1 98.81 19 ASN B O 1
ATOM 1510 N N . HIS B 1 20 ? 8.68 21.328 1.822 1 98.56 20 HIS B N 1
ATOM 1511 C CA . HIS B 1 20 ? 9.586 21.344 2.969 1 98.56 20 HIS B CA 1
ATOM 1512 C C . HIS B 1 20 ? 9.867 19.938 3.477 1 98.56 20 HIS B C 1
ATOM 1514 O O . HIS B 1 20 ? 11.016 19.594 3.736 1 98.56 20 HIS B O 1
ATOM 1520 N N . ALA B 1 21 ? 8.805 19.156 3.654 1 97.75 21 ALA B N 1
ATOM 1521 C CA . ALA B 1 21 ? 8.977 17.766 4.09 1 97.75 21 ALA B CA 1
ATOM 1522 C C . ALA B 1 21 ? 9.852 16.984 3.111 1 97.75 21 ALA B C 1
ATOM 1524 O O . ALA B 1 21 ? 10.695 16.188 3.525 1 97.75 21 ALA B O 1
ATOM 1525 N N . VAL B 1 22 ? 9.641 17.172 1.792 1 98.06 22 VAL B N 1
ATOM 1526 C CA . VAL B 1 22 ? 10.43 16.531 0.756 1 98.06 22 VAL B CA 1
ATOM 1527 C C . VAL B 1 22 ? 11.906 16.859 0.941 1 98.06 22 VAL B C 1
ATOM 1529 O O . VAL B 1 22 ? 12.766 15.977 0.911 1 98.06 22 VAL B O 1
ATOM 1532 N N . ARG B 1 23 ? 12.156 18.078 1.232 1 97.56 23 ARG B N 1
ATOM 1533 C CA . ARG B 1 23 ? 13.531 18.562 1.272 1 97.56 23 ARG B CA 1
ATOM 1534 C C . ARG B 1 23 ? 14.203 18.188 2.59 1 97.56 23 ARG B C 1
ATOM 1536 O O . ARG B 1 23 ? 15.383 17.844 2.611 1 97.56 23 ARG B O 1
ATOM 1543 N N . GLU B 1 24 ? 13.414 18.234 3.625 1 97.5 24 GLU B N 1
ATOM 1544 C CA . GLU B 1 24 ? 14.102 18.344 4.91 1 97.5 24 GLU B CA 1
ATOM 1545 C C . GLU B 1 24 ? 13.82 17.125 5.793 1 97.5 24 GLU B C 1
ATOM 1547 O O . GLU B 1 24 ? 14.438 16.969 6.852 1 97.5 24 GLU B O 1
ATOM 1552 N N . THR B 1 25 ? 12.93 16.297 5.395 1 97 25 THR B N 1
ATOM 1553 C CA . THR B 1 25 ? 12.508 15.25 6.32 1 97 25 THR B CA 1
ATOM 1554 C C . THR B 1 25 ? 12.32 13.922 5.59 1 97 25 THR B C 1
ATOM 1556 O O . THR B 1 25 ? 12.5 13.844 4.371 1 97 25 THR B O 1
ATOM 1559 N N . THR B 1 26 ? 11.961 12.883 6.34 1 96.88 26 THR B N 1
ATOM 1560 C CA . THR B 1 26 ? 11.625 11.578 5.785 1 96.88 26 THR B CA 1
ATOM 1561 C C . THR B 1 26 ? 10.117 11.344 5.848 1 96.88 26 THR B C 1
ATOM 1563 O O . THR B 1 26 ? 9.664 10.195 5.816 1 96.88 26 THR B O 1
ATOM 1566 N N . ALA B 1 27 ? 9.391 12.414 5.965 1 96.62 27 ALA B N 1
ATOM 1567 C CA . ALA B 1 27 ? 7.938 12.273 5.98 1 96.62 27 ALA B CA 1
ATOM 1568 C C . ALA B 1 27 ? 7.402 11.953 4.59 1 96.62 27 ALA B C 1
ATOM 1570 O O . ALA B 1 27 ? 6.359 11.305 4.457 1 96.62 27 ALA B O 1
ATOM 1571 N N . ALA B 1 28 ? 8.109 12.391 3.594 1 96.56 28 ALA B N 1
ATOM 1572 C CA . ALA B 1 28 ? 7.844 12.078 2.193 1 96.56 28 ALA B CA 1
ATOM 1573 C C . ALA B 1 28 ? 9.039 11.375 1.55 1 96.56 28 ALA B C 1
ATOM 1575 O O . ALA B 1 28 ? 10.133 11.945 1.479 1 96.56 28 ALA B O 1
ATOM 1576 N N . TRP B 1 29 ? 8.836 10.227 1.034 1 97.5 29 TRP B N 1
ATOM 1577 C CA . TRP B 1 29 ? 9.953 9.422 0.553 1 97.5 29 TRP B CA 1
ATOM 1578 C C . TRP B 1 29 ? 10.234 9.703 -0.918 1 97.5 29 TRP B C 1
ATOM 1580 O O . TRP B 1 29 ? 10.148 8.805 -1.76 1 97.5 29 TRP B O 1
ATOM 1590 N N . THR B 1 30 ? 10.562 10.883 -1.234 1 97.38 30 THR B N 1
ATOM 1591 C CA . THR B 1 30 ? 10.992 11.367 -2.543 1 97.38 30 THR B CA 1
ATOM 1592 C C . THR B 1 30 ? 11.984 12.516 -2.398 1 97.38 30 THR B C 1
ATOM 1594 O O . THR B 1 30 ? 11.969 13.234 -1.398 1 97.38 30 THR B O 1
ATOM 1597 N N . GLY B 1 31 ? 12.852 12.68 -3.34 1 95.25 31 GLY B N 1
ATOM 1598 C CA . GLY B 1 31 ? 13.758 13.82 -3.393 1 95.25 31 GLY B CA 1
ATOM 1599 C C . GLY B 1 31 ? 13.305 14.898 -4.355 1 95.25 31 GLY B C 1
ATOM 1600 O O . GLY B 1 31 ? 13.961 15.93 -4.492 1 95.25 31 GLY B O 1
ATOM 1601 N N . CYS B 1 32 ? 12.188 14.648 -4.984 1 95.75 32 CYS B N 1
ATOM 1602 C CA . CYS B 1 32 ? 11.711 15.555 -6.027 1 95.75 32 CYS B CA 1
ATOM 1603 C C . CYS B 1 32 ? 10.562 16.422 -5.516 1 95.75 32 CYS B C 1
ATOM 1605 O O . CYS B 1 32 ? 9.469 15.922 -5.262 1 95.75 32 CYS B O 1
ATOM 1607 N N . GLU B 1 33 ? 10.852 17.672 -5.453 1 97.94 33 GLU B N 1
ATOM 1608 C CA . GLU B 1 33 ? 9.789 18.609 -5.078 1 97.94 33 GLU B CA 1
ATOM 1609 C C . GLU B 1 33 ? 8.695 18.656 -6.137 1 97.94 33 GLU B C 1
ATOM 1611 O O . GLU B 1 33 ? 8.938 18.344 -7.305 1 97.94 33 GLU B O 1
ATOM 1616 N N . GLU B 1 34 ? 7.551 19.031 -5.703 1 98.38 34 GLU B N 1
ATOM 1617 C CA . GLU B 1 34 ? 6.422 19.188 -6.613 1 98.38 34 GLU B CA 1
ATOM 1618 C C . GLU B 1 34 ? 6.293 20.641 -7.078 1 98.38 34 GLU B C 1
ATOM 1620 O O . GLU B 1 34 ? 6.723 21.562 -6.383 1 98.38 34 GLU B O 1
ATOM 1625 N N . THR B 1 35 ? 5.711 20.781 -8.234 1 98.75 35 THR B N 1
ATOM 1626 C CA . THR B 1 35 ? 5.371 22.109 -8.734 1 98.75 35 THR B CA 1
ATOM 1627 C C . THR B 1 35 ? 3.98 22.516 -8.266 1 98.75 35 THR B C 1
ATOM 1629 O O . THR B 1 35 ? 3.24 21.703 -7.707 1 98.75 35 THR B O 1
ATOM 1632 N N . LEU B 1 36 ? 3.709 23.797 -8.484 1 98.81 36 LEU B N 1
ATOM 1633 C CA . LEU B 1 36 ? 2.359 24.266 -8.188 1 98.81 36 LEU B CA 1
ATOM 1634 C C . LEU B 1 36 ? 1.325 23.531 -9.023 1 98.81 36 LEU B C 1
ATOM 1636 O O . LEU B 1 36 ? 0.247 23.188 -8.523 1 98.81 36 LEU B O 1
ATOM 1640 N N . GLU B 1 37 ? 1.613 23.266 -10.25 1 98.69 37 GLU B N 1
ATOM 1641 C CA . GLU B 1 37 ? 0.716 22.531 -11.133 1 98.69 37 GLU B CA 1
ATOM 1642 C C . GLU B 1 37 ? 0.438 21.125 -10.594 1 98.69 37 GLU B C 1
ATOM 1644 O O . GLU B 1 37 ? -0.707 20.672 -10.602 1 98.69 37 GLU B O 1
ATOM 1649 N N . ASP B 1 38 ? 1.461 20.438 -10.133 1 98.44 38 ASP B N 1
ATOM 1650 C CA . ASP B 1 38 ? 1.309 19.109 -9.523 1 98.44 38 ASP B CA 1
ATOM 1651 C C . ASP B 1 38 ? 0.309 19.156 -8.375 1 98.44 38 ASP B C 1
ATOM 1653 O O . ASP B 1 38 ? -0.57 18.297 -8.281 1 98.44 38 ASP B O 1
ATOM 1657 N N . ARG B 1 39 ? 0.506 20.141 -7.551 1 98.81 39 ARG B N 1
ATOM 1658 C CA . ARG B 1 39 ? -0.295 20.219 -6.336 1 98.81 39 ARG B CA 1
ATOM 1659 C C . ARG B 1 39 ? -1.731 20.625 -6.652 1 98.81 39 ARG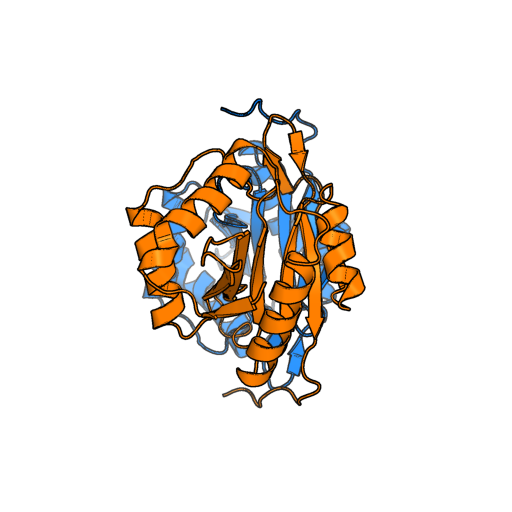 B C 1
ATOM 1661 O O . ARG B 1 39 ? -2.67 20.156 -6.008 1 98.81 39 ARG B O 1
ATOM 1668 N N . VAL B 1 40 ? -1.938 21.422 -7.648 1 98.81 40 VAL B N 1
ATOM 1669 C CA . VAL B 1 40 ? -3.281 21.766 -8.109 1 98.81 40 VAL B CA 1
ATOM 1670 C C . VAL B 1 40 ? -3.986 20.5 -8.609 1 98.81 40 VAL B C 1
ATOM 1672 O O . VAL B 1 40 ? -5.148 20.266 -8.273 1 98.81 40 VAL B O 1
ATOM 1675 N N . ILE B 1 41 ? -3.332 19.734 -9.398 1 98.75 41 ILE B N 1
ATOM 1676 C CA . ILE B 1 41 ? -3.885 18.484 -9.922 1 98.75 41 ILE B CA 1
ATOM 1677 C C . ILE B 1 41 ? -4.266 17.562 -8.758 1 98.75 41 ILE B C 1
ATOM 1679 O O . ILE B 1 41 ? -5.348 16.969 -8.758 1 98.75 41 ILE B O 1
ATOM 1683 N N . TRP B 1 42 ? -3.355 17.469 -7.848 1 98.56 42 TRP B N 1
ATOM 1684 C CA . TRP B 1 42 ? -3.605 16.656 -6.66 1 98.56 42 TRP B CA 1
ATOM 1685 C C . TRP B 1 42 ? -4.855 17.125 -5.93 1 98.56 42 TRP B C 1
ATOM 1687 O O . TRP B 1 42 ? -5.723 16.328 -5.582 1 98.56 42 TRP B O 1
ATOM 1697 N N . PHE B 1 43 ? -4.922 18.438 -5.68 1 98.81 43 PHE B N 1
ATOM 1698 C CA . PHE B 1 43 ? -6.035 19.047 -4.969 1 98.81 43 PHE B CA 1
ATOM 1699 C C . PHE B 1 43 ? -7.352 18.797 -5.688 1 98.81 43 PHE B C 1
ATOM 1701 O O . PHE B 1 43 ? -8.336 18.375 -5.066 1 98.81 43 PHE B O 1
ATOM 1708 N N . GLU B 1 44 ? -7.336 18.938 -6.93 1 98.56 44 GLU B N 1
ATOM 1709 C CA . GLU B 1 44 ? -8.539 18.75 -7.738 1 98.56 44 GLU B CA 1
ATOM 1710 C C . GLU B 1 44 ? -8.953 17.281 -7.773 1 98.56 44 GLU B C 1
ATOM 1712 O O . GLU B 1 44 ? -10.148 16.969 -7.781 1 98.56 44 GLU B O 1
ATOM 1717 N N . ALA B 1 45 ? -8.016 16.422 -7.852 1 98.44 45 ALA B N 1
ATOM 1718 C CA . ALA B 1 45 ? -8.312 14.992 -7.824 1 98.44 45 ALA B CA 1
ATOM 1719 C C . ALA B 1 45 ? -8.977 14.594 -6.508 1 98.44 45 ALA B C 1
ATOM 1721 O O . ALA B 1 45 ? -9.953 13.836 -6.504 1 98.44 45 ALA B O 1
ATOM 1722 N N . ARG B 1 46 ? -8.445 15.133 -5.383 1 98.5 46 ARG B N 1
ATOM 1723 C CA . ARG B 1 46 ? -9.055 14.867 -4.082 1 98.5 46 ARG B CA 1
ATOM 1724 C C . ARG B 1 46 ? -10.5 15.344 -4.051 1 98.5 46 ARG B C 1
ATOM 1726 O O . ARG B 1 46 ? -11.398 14.578 -3.695 1 98.5 46 ARG B O 1
ATOM 1733 N N . LYS B 1 47 ? -10.672 16.484 -4.516 1 97.69 47 LYS B N 1
ATOM 1734 C CA . LYS B 1 47 ? -12.008 17.078 -4.496 1 97.69 47 LYS B CA 1
ATOM 1735 C C . LYS B 1 47 ? -12.969 16.297 -5.391 1 97.69 47 LYS B C 1
ATOM 1737 O O . LYS B 1 47 ? -14.102 16.031 -4.996 1 97.69 47 LYS B O 1
ATOM 1742 N N . SER B 1 48 ? -12.516 16 -6.559 1 98 48 SER B N 1
ATOM 1743 C CA . SER B 1 48 ? -13.375 15.328 -7.531 1 98 48 SER B CA 1
ATOM 1744 C C . SER B 1 48 ? -13.773 13.938 -7.043 1 98 48 SER B C 1
ATOM 1746 O O . SER B 1 48 ? -14.844 13.438 -7.398 1 98 48 SER B O 1
ATOM 1748 N N . GLN B 1 49 ? -12.984 13.352 -6.227 1 97.69 49 GLN B N 1
ATOM 1749 C CA . GLN B 1 49 ? -13.25 12.008 -5.719 1 97.69 49 GLN B CA 1
ATOM 1750 C C . GLN B 1 49 ? -14.008 12.055 -4.395 1 97.69 49 GLN B C 1
ATOM 1752 O O . GLN B 1 49 ? -14.273 11.016 -3.789 1 97.69 49 GLN B O 1
ATOM 1757 N N . GLY B 1 50 ? -14.227 13.258 -3.924 1 97.88 50 GLY B N 1
ATOM 1758 C CA . GLY B 1 50 ? -15 13.438 -2.705 1 97.88 50 GLY B CA 1
ATOM 1759 C C . GLY B 1 50 ? -14.164 13.297 -1.445 1 97.88 50 GLY B C 1
ATOM 1760 O O . GLY B 1 50 ? -14.703 13.086 -0.358 1 97.88 50 GLY B O 1
ATOM 1761 N N . PHE B 1 51 ? -12.898 13.336 -1.572 1 98.81 51 PHE B N 1
ATOM 1762 C CA . PHE B 1 51 ? -12.008 13.219 -0.418 1 98.81 51 PHE B CA 1
ATOM 1763 C C . PHE B 1 51 ? -11.703 14.594 0.17 1 98.81 51 PHE B C 1
ATOM 1765 O O . PHE B 1 51 ? -11.664 15.586 -0.553 1 98.81 51 PHE B O 1
ATOM 1772 N N . PRO B 1 52 ? -11.398 14.672 1.366 1 98.88 52 PRO B N 1
ATOM 1773 C CA . PRO B 1 52 ? -11.195 15.961 2.033 1 98.88 52 PRO B CA 1
ATOM 1774 C C . PRO B 1 52 ? -9.766 16.484 1.875 1 98.88 52 PRO B C 1
ATOM 1776 O O . PRO B 1 52 ? -8.82 15.695 1.801 1 98.88 52 PRO B O 1
ATOM 1779 N N . VAL B 1 53 ? -9.656 17.719 1.823 1 98.94 53 VAL B N 1
ATOM 1780 C CA . VAL B 1 53 ? -8.438 18.484 2.107 1 98.94 53 VAL B CA 1
ATOM 1781 C C . VAL B 1 53 ? -8.75 19.594 3.1 1 98.94 53 VAL B C 1
ATOM 1783 O O . VAL B 1 53 ? -9.57 20.484 2.818 1 98.94 53 VAL B O 1
ATOM 1786 N N . ILE B 1 54 ? -8.039 19.531 4.254 1 98.94 54 ILE B N 1
ATOM 1787 C CA . ILE B 1 54 ? -8.328 20.531 5.273 1 98.94 54 ILE B CA 1
ATOM 1788 C C . ILE B 1 54 ? -7.035 21.234 5.68 1 98.94 54 ILE B C 1
ATOM 1790 O O . ILE B 1 54 ? -5.945 20.672 5.547 1 98.94 54 ILE B O 1
ATOM 1794 N N . VAL B 1 55 ? -7.176 22.438 6.203 1 98.94 55 VAL B N 1
ATOM 1795 C CA . VAL B 1 55 ? -6.027 23.219 6.637 1 98.94 55 VAL B CA 1
ATOM 1796 C C . VAL B 1 55 ? -6.277 23.781 8.039 1 98.94 55 VAL B C 1
ATOM 1798 O O . VAL B 1 55 ? -7.426 24.016 8.422 1 98.94 55 VAL B O 1
ATOM 1801 N N . ALA B 1 56 ? -5.215 23.859 8.797 1 98.88 56 ALA B N 1
ATOM 1802 C CA . ALA B 1 56 ? -5.184 24.641 10.031 1 98.88 56 ALA B CA 1
ATOM 1803 C C . ALA B 1 56 ? -4.66 26.047 9.781 1 98.88 56 ALA B C 1
ATOM 1805 O O . ALA B 1 56 ? -3.559 26.219 9.25 1 98.88 56 ALA B O 1
ATOM 1806 N N . VAL B 1 57 ? -5.441 27.062 10.18 1 98.44 57 VAL B N 1
ATOM 1807 C CA . VAL B 1 57 ? -5.043 28.438 9.898 1 98.44 57 VAL B CA 1
ATOM 1808 C C . VAL B 1 57 ? -5.035 29.25 11.195 1 98.44 57 VAL B C 1
ATOM 1810 O O . VAL B 1 57 ? -5.812 28.969 12.109 1 98.44 57 VAL B O 1
ATOM 1813 N N . ASP B 1 58 ? -4.082 30.156 11.211 1 96.56 58 ASP B N 1
ATOM 1814 C CA . ASP B 1 58 ? -4.023 31.031 12.383 1 96.56 58 ASP B CA 1
ATOM 1815 C C . ASP B 1 58 ? -4.957 32.219 12.219 1 96.56 58 ASP B C 1
ATOM 1817 O O . ASP B 1 58 ? -5.801 32.25 11.32 1 96.56 58 ASP B O 1
ATOM 1821 N N . THR B 1 59 ? -4.828 33.219 13.117 1 94.75 59 THR B N 1
ATOM 1822 C CA . THR B 1 59 ? -5.734 34.375 13.141 1 94.75 59 THR B CA 1
ATOM 1823 C C . THR B 1 59 ? -5.551 35.219 11.898 1 94.75 59 THR B C 1
ATOM 1825 O O . THR B 1 59 ? -6.449 36 11.523 1 94.75 59 THR B O 1
ATOM 1828 N N . GLN B 1 60 ? -4.383 35.125 11.289 1 96 60 GLN B N 1
ATOM 1829 C CA . GLN B 1 60 ? -4.098 35.906 10.086 1 96 60 GLN B CA 1
ATOM 1830 C C . GLN B 1 60 ? -4.363 35.094 8.828 1 96 60 GLN B C 1
ATOM 1832 O O . GLN B 1 60 ? -3.951 35.469 7.734 1 96 60 GLN B O 1
ATOM 1837 N N . GLU B 1 61 ? -4.949 33.906 8.977 1 95.81 61 GLU B N 1
ATOM 1838 C CA . GLU B 1 61 ? -5.348 33 7.898 1 95.81 61 GLU B CA 1
ATOM 1839 C C . GLU B 1 61 ? -4.133 32.406 7.219 1 95.81 61 GLU B C 1
ATOM 1841 O O . GLU B 1 61 ? -4.199 32 6.055 1 95.81 61 GLU B O 1
ATOM 1846 N N . ARG B 1 62 ? -3.064 32.406 7.973 1 97.38 62 ARG B N 1
ATOM 1847 C CA . ARG B 1 62 ? -1.884 31.688 7.477 1 97.38 62 ARG B CA 1
ATOM 1848 C C . ARG B 1 62 ? -1.977 30.203 7.762 1 97.38 62 ARG B C 1
ATOM 1850 O O . ARG B 1 62 ? -2.287 29.797 8.883 1 97.38 62 ARG B O 1
ATOM 1857 N N . VAL B 1 63 ? -1.691 29.422 6.719 1 98.62 63 VAL B N 1
ATOM 1858 C CA . VAL B 1 63 ? -1.777 27.969 6.84 1 98.62 63 VAL B CA 1
ATOM 1859 C C . VAL B 1 63 ? -0.604 27.453 7.664 1 98.62 63 VAL B C 1
ATOM 1861 O O . VAL B 1 63 ? 0.556 27.734 7.355 1 98.62 63 VAL B O 1
ATOM 1864 N N . ALA B 1 64 ? -0.904 26.688 8.664 1 98.5 64 ALA B N 1
ATOM 1865 C CA . ALA B 1 64 ? 0.109 26.141 9.57 1 98.5 64 ALA B CA 1
ATOM 1866 C C . ALA B 1 64 ? 0.227 24.641 9.406 1 98.5 64 ALA B C 1
ATOM 1868 O O . ALA B 1 64 ? 1.152 24.016 9.938 1 98.5 64 ALA B O 1
ATOM 1869 N N . GLY B 1 65 ? -0.666 24.016 8.75 1 98.81 65 GLY B N 1
ATOM 1870 C CA . GLY B 1 65 ? -0.707 22.578 8.508 1 98.81 65 GLY B CA 1
ATOM 1871 C C . GLY B 1 65 ? -1.87 22.156 7.629 1 98.81 65 GLY B C 1
ATOM 1872 O O . GLY B 1 65 ? -2.779 22.953 7.371 1 98.81 65 GLY B O 1
ATOM 1873 N N . PHE B 1 66 ? -1.812 20.953 7.117 1 98.94 66 PHE B N 1
ATOM 1874 C CA . PHE B 1 66 ? -2.92 20.406 6.34 1 98.94 66 PHE B CA 1
ATOM 1875 C C . PHE B 1 66 ? -3.008 18.891 6.5 1 98.94 66 PHE B C 1
ATOM 1877 O O . PHE B 1 66 ? -2.053 18.25 6.949 1 98.94 66 PHE B O 1
ATOM 1884 N N . ALA B 1 67 ? -4.133 18.359 6.191 1 98.94 67 ALA B N 1
ATOM 1885 C CA . ALA B 1 67 ? -4.383 16.922 6.207 1 98.94 67 ALA B CA 1
ATOM 1886 C C . ALA B 1 67 ? -5.375 16.516 5.117 1 98.94 67 ALA B C 1
ATOM 1888 O O . ALA B 1 67 ? -6.141 17.359 4.633 1 98.94 67 ALA B O 1
ATOM 1889 N N . SER B 1 68 ? -5.301 15.359 4.746 1 98.94 68 SER B N 1
ATOM 1890 C CA . SER B 1 68 ? -6.156 14.773 3.719 1 98.94 68 SER B CA 1
ATOM 1891 C C . SER B 1 68 ? -6.184 13.25 3.818 1 98.94 68 SER B C 1
ATOM 1893 O O . SER B 1 68 ? -5.461 12.664 4.629 1 98.94 68 SER B O 1
ATOM 1895 N N . TYR B 1 69 ? -7.07 12.633 3.152 1 98.88 69 TYR B N 1
ATOM 1896 C CA . TYR B 1 69 ? -6.941 11.203 2.891 1 98.88 69 TYR B CA 1
ATOM 1897 C C . TYR B 1 69 ? -7.473 10.852 1.507 1 98.88 69 TYR B C 1
ATOM 1899 O O . TYR B 1 69 ? -8.156 11.664 0.873 1 98.88 69 TYR B O 1
ATOM 1907 N N . GLY B 1 70 ? -7.078 9.758 1.029 1 98.62 70 GLY B N 1
ATOM 1908 C CA . GLY B 1 70 ? -7.52 9.172 -0.226 1 98.62 70 GLY B CA 1
ATOM 1909 C C . GLY B 1 70 ? -7.422 7.66 -0.245 1 98.62 70 GLY B C 1
ATOM 1910 O O . GLY B 1 70 ? -7.293 7.027 0.805 1 98.62 70 GLY B O 1
ATOM 1911 N N . PRO B 1 71 ? -7.512 7.09 -1.447 1 98.12 71 PRO B N 1
ATOM 1912 C CA . PRO B 1 71 ? -7.5 5.629 -1.516 1 98.12 71 PRO B CA 1
ATOM 1913 C C . PRO B 1 71 ? -6.219 5.02 -0.952 1 98.12 71 PRO B C 1
ATOM 1915 O O . PRO B 1 71 ? -5.129 5.566 -1.155 1 98.12 71 PRO B O 1
ATOM 1918 N N . PHE B 1 72 ? -6.375 3.953 -0.212 1 98.56 72 PHE B N 1
ATOM 1919 C CA . PHE B 1 72 ? -5.238 3.211 0.319 1 98.56 72 PHE B CA 1
ATOM 1920 C C . PHE B 1 72 ? -4.621 2.326 -0.756 1 98.56 72 PHE B C 1
ATOM 1922 O O . PHE B 1 72 ? -3.404 2.346 -0.959 1 98.56 72 PHE B O 1
ATOM 1929 N N . ARG B 1 73 ? -5.438 1.568 -1.4 1 98.12 73 ARG B N 1
ATOM 1930 C CA . ARG B 1 73 ? -5.102 0.673 -2.504 1 98.12 73 ARG B CA 1
ATOM 1931 C C . ARG B 1 73 ? -6.234 0.615 -3.523 1 98.12 73 ARG B C 1
ATOM 1933 O O . ARG B 1 73 ? -7.359 1.031 -3.234 1 98.12 73 ARG B O 1
ATOM 1940 N N . SER B 1 74 ? -5.984 0.095 -4.684 1 94.75 74 SER B N 1
ATOM 1941 C CA . SER B 1 74 ? -6.859 0.328 -5.828 1 94.75 74 SER B CA 1
ATOM 1942 C C . SER B 1 74 ? -7.922 -0.76 -5.945 1 94.75 74 SER B C 1
ATOM 1944 O O . SER B 1 74 ? -8.969 -0.55 -6.559 1 94.75 74 SER B O 1
ATOM 1946 N N . LYS B 1 75 ? -7.805 -1.923 -5.434 1 95.94 75 LYS B N 1
ATOM 1947 C CA . LYS B 1 75 ? -8.773 -2.994 -5.629 1 95.94 75 LYS B CA 1
ATOM 1948 C C . LYS B 1 75 ? -10.086 -2.689 -4.906 1 95.94 75 LYS B C 1
ATOM 1950 O O . LYS B 1 75 ? -10.078 -2.098 -3.824 1 95.94 75 LYS B O 1
ATOM 1955 N N . GLU B 1 76 ? -11.156 -3.191 -5.457 1 97.06 76 GLU B N 1
ATOM 1956 C CA . GLU B 1 76 ? -12.508 -2.926 -4.973 1 97.06 76 GLU B CA 1
ATOM 1957 C C . GLU B 1 76 ? -12.648 -3.309 -3.502 1 97.06 76 GLU B C 1
ATOM 1959 O O . GLU B 1 76 ? -13.383 -2.656 -2.754 1 97.06 76 GLU B O 1
ATOM 1964 N N . GLY B 1 77 ? -11.961 -4.234 -3.082 1 97.69 77 GLY B N 1
ATOM 1965 C CA . GLY B 1 77 ? -12.055 -4.699 -1.708 1 97.69 77 GLY B CA 1
ATOM 1966 C C . GLY B 1 77 ? -11.609 -3.666 -0.693 1 97.69 77 GLY B C 1
ATOM 1967 O O . GLY B 1 77 ? -11.922 -3.775 0.493 1 97.69 77 GLY B O 1
ATOM 1968 N N . TYR B 1 78 ? -10.898 -2.668 -1.17 1 98.38 78 TYR B N 1
ATOM 1969 C CA . TYR B 1 78 ? -10.367 -1.634 -0.288 1 98.38 78 TYR B CA 1
ATOM 1970 C C . TYR B 1 78 ? -11.289 -0.421 -0.257 1 98.38 78 TYR B C 1
ATOM 1972 O O . TYR B 1 78 ? -10.914 0.638 0.252 1 98.38 78 TYR B O 1
ATOM 1980 N N . ARG B 1 79 ? -12.484 -0.486 -0.787 1 96.88 79 ARG B N 1
ATOM 1981 C CA . ARG B 1 79 ? -13.336 0.667 -1.067 1 96.88 79 ARG B CA 1
ATOM 1982 C C . ARG B 1 79 ? -13.727 1.383 0.221 1 96.88 79 ARG B C 1
ATOM 1984 O O . ARG B 1 79 ? -14.164 2.533 0.187 1 96.88 79 ARG B O 1
ATOM 1991 N N . PHE B 1 80 ? -13.57 0.831 1.404 1 97.88 80 PHE B N 1
ATOM 1992 C CA . PHE B 1 80 ? -13.93 1.477 2.662 1 97.88 80 PHE B CA 1
ATOM 1993 C C . PHE B 1 80 ? -12.688 1.771 3.494 1 97.88 80 PHE B C 1
ATOM 1995 O O . PHE B 1 80 ? -12.781 2.014 4.699 1 97.88 80 PHE B O 1
ATOM 2002 N N . THR B 1 81 ? -11.523 1.658 2.895 1 98.56 81 THR B N 1
ATOM 2003 C CA . THR B 1 81 ? -10.242 1.915 3.547 1 98.56 81 THR B CA 1
ATOM 2004 C C . THR B 1 81 ? -9.516 3.072 2.871 1 98.56 81 THR B C 1
ATOM 2006 O O . THR B 1 81 ? -9.375 3.098 1.646 1 98.56 81 THR B O 1
ATOM 2009 N N . VAL B 1 82 ? -9.07 4.066 3.664 1 98.75 82 VAL B N 1
ATOM 2010 C CA . VAL B 1 82 ? -8.367 5.219 3.115 1 98.75 82 VAL B CA 1
ATOM 2011 C C . VAL B 1 82 ? -7.008 5.371 3.803 1 98.75 82 VAL B C 1
ATOM 2013 O O . VAL B 1 82 ? -6.781 4.801 4.871 1 98.75 82 VAL B O 1
ATOM 2016 N N . GLU B 1 83 ? -6.062 6.035 3.15 1 98.88 83 GLU B N 1
ATOM 2017 C CA . GLU B 1 83 ? -4.773 6.434 3.703 1 98.88 83 GLU B CA 1
ATOM 2018 C C . GLU B 1 83 ? -4.691 7.945 3.879 1 98.88 83 GLU B C 1
ATOM 2020 O O . GLU B 1 83 ? -5.012 8.703 2.959 1 98.88 83 GLU B O 1
ATOM 2025 N N . HIS B 1 84 ? -4.277 8.344 5.059 1 98.88 84 HIS B N 1
ATOM 2026 C CA . HIS B 1 84 ? -4.293 9.773 5.355 1 98.88 84 HIS B CA 1
ATOM 2027 C C . HIS B 1 84 ? -2.877 10.336 5.395 1 98.88 84 HIS B C 1
ATOM 2029 O O . HIS B 1 84 ? -1.902 9.586 5.445 1 98.88 84 HIS B O 1
ATOM 2035 N N . THR B 1 85 ? -2.795 11.656 5.289 1 98.38 85 THR B N 1
ATOM 2036 C CA . THR B 1 85 ? -1.569 12.43 5.473 1 98.38 85 THR B CA 1
ATOM 2037 C C . THR B 1 85 ? -1.818 13.641 6.363 1 98.38 85 THR B C 1
ATOM 2039 O O . THR B 1 85 ? -2.939 14.148 6.43 1 98.38 85 THR B O 1
ATOM 2042 N N . VAL B 1 86 ? -0.835 14.047 7.059 1 98.75 86 VAL B N 1
ATOM 2043 C CA . VAL B 1 86 ? -0.866 15.258 7.875 1 98.75 86 VAL B CA 1
ATOM 2044 C C . VAL B 1 86 ? 0.515 15.906 7.891 1 98.75 86 VAL B C 1
ATOM 2046 O O . VAL B 1 86 ? 1.525 15.227 8.094 1 98.75 86 VAL B O 1
ATOM 2049 N N . TYR B 1 87 ? 0.554 17.156 7.578 1 98.62 87 TYR B N 1
ATOM 2050 C CA . TYR B 1 87 ? 1.767 17.969 7.598 1 98.62 87 TYR B CA 1
ATOM 2051 C C . TYR B 1 87 ? 1.563 19.234 8.422 1 98.62 87 TYR B C 1
ATOM 2053 O O . TYR B 1 87 ? 0.527 19.891 8.312 1 98.62 87 TYR B O 1
ATOM 2061 N N . VAL B 1 88 ? 2.523 19.516 9.227 1 98.44 88 VAL B N 1
ATOM 2062 C CA . VAL B 1 88 ? 2.494 20.719 10.055 1 98.44 88 VAL B CA 1
ATOM 2063 C C . VAL B 1 88 ? 3.773 21.531 9.852 1 98.44 88 VAL B C 1
ATOM 2065 O O . VAL B 1 88 ? 4.863 20.969 9.758 1 98.44 88 VAL B O 1
ATOM 2068 N N . ASP B 1 89 ? 3.611 22.781 9.766 1 97.94 89 ASP B N 1
ATOM 2069 C CA . ASP B 1 89 ? 4.758 23.688 9.703 1 97.94 89 ASP B CA 1
ATOM 2070 C C . ASP B 1 89 ? 5.73 23.422 10.852 1 97.94 89 ASP B C 1
ATOM 2072 O O . ASP B 1 89 ? 5.336 23.453 12.016 1 97.94 89 ASP B O 1
ATOM 2076 N N . PRO B 1 90 ? 6.945 23.188 10.484 1 95.75 90 PRO B N 1
ATOM 2077 C CA . PRO B 1 90 ? 7.91 22.875 11.539 1 95.75 90 PRO B CA 1
ATOM 2078 C C . PRO B 1 90 ? 8.031 23.969 12.578 1 95.75 90 PRO B C 1
ATOM 2080 O O . PRO B 1 90 ? 8.312 23.703 13.75 1 95.75 90 PRO B O 1
ATOM 2083 N N . SER B 1 91 ? 7.82 25.156 12.211 1 95.81 91 SER B N 1
ATOM 2084 C CA . SER B 1 91 ? 7.914 26.281 13.141 1 95.81 91 SER B CA 1
ATOM 2085 C C . SER B 1 91 ? 6.707 26.328 14.07 1 95.81 91 SER B C 1
ATOM 2087 O O . SER B 1 91 ? 6.68 27.125 15.023 1 95.81 91 SER B O 1
ATOM 2089 N N . ARG B 1 92 ? 5.797 25.469 13.883 1 95.31 92 ARG B N 1
ATOM 2090 C CA . ARG B 1 92 ? 4.559 25.469 14.656 1 95.31 92 ARG B CA 1
ATOM 2091 C C . ARG B 1 92 ? 4.328 24.125 15.32 1 95.31 92 ARG B C 1
ATOM 2093 O O . ARG B 1 92 ? 3.201 23.797 15.703 1 95.31 92 ARG B O 1
ATOM 2100 N N . HIS B 1 93 ? 5.352 23.344 15.445 1 91.38 93 HIS B N 1
ATOM 2101 C CA . HIS B 1 93 ? 5.234 22.031 16.078 1 91.38 93 HIS B CA 1
ATOM 2102 C C . HIS B 1 93 ? 4.953 22.156 17.562 1 91.38 93 HIS B C 1
ATOM 2104 O O . HIS B 1 93 ? 5.238 23.188 18.172 1 91.38 93 HIS B O 1
ATOM 2110 N N . ARG B 1 94 ? 4.355 21.219 18.125 1 92.31 94 ARG B N 1
ATOM 2111 C CA . ARG B 1 94 ? 4.086 21.078 19.547 1 92.31 94 ARG B CA 1
ATOM 2112 C C . ARG B 1 94 ? 3.086 22.141 20.031 1 92.31 94 ARG B C 1
ATOM 2114 O O . ARG B 1 94 ? 3.193 22.641 21.141 1 92.31 94 ARG B O 1
ATOM 2121 N N . GLN B 1 95 ? 2.234 22.5 19.094 1 94.38 95 GLN B N 1
ATOM 2122 C CA . GLN B 1 95 ? 1.18 23.453 19.422 1 94.38 95 GLN B CA 1
ATOM 2123 C C . GLN B 1 95 ? -0.2 22.812 19.266 1 94.38 95 GLN B C 1
ATOM 2125 O O . GLN B 1 95 ? -1.213 23.516 19.25 1 94.38 95 GLN B O 1
ATOM 2130 N N . GLY B 1 96 ? -0.209 21.531 19.047 1 96.5 96 GLY B N 1
ATOM 2131 C CA . GLY B 1 96 ? -1.469 20.797 18.984 1 96.5 96 GLY B CA 1
ATOM 2132 C C . GLY B 1 96 ? -2.088 20.812 17.594 1 96.5 96 GLY B C 1
ATOM 2133 O O . GLY B 1 96 ? -3.176 20.281 17.391 1 96.5 96 GLY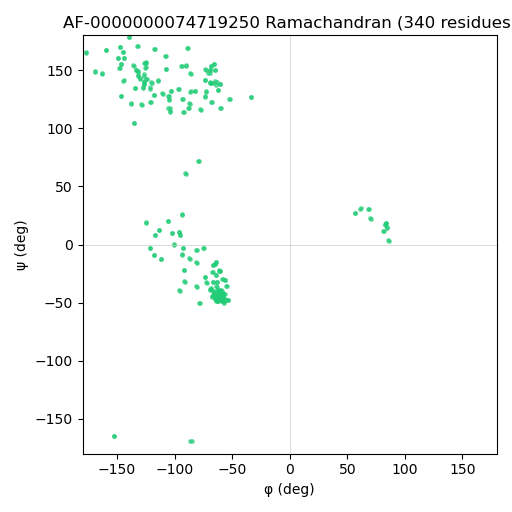 B O 1
ATOM 2134 N N . ILE B 1 97 ? -1.439 21.391 16.656 1 97.94 97 ILE B N 1
ATOM 2135 C CA . ILE B 1 97 ? -1.98 21.547 15.305 1 97.94 97 ILE B CA 1
ATOM 2136 C C . ILE B 1 97 ? -2.197 20.188 14.664 1 97.94 97 ILE B C 1
ATOM 2138 O O . ILE B 1 97 ? -3.271 19.906 14.125 1 97.94 97 ILE B O 1
ATOM 2142 N N . GLY B 1 98 ? -1.205 19.297 14.719 1 98.12 98 GLY B N 1
ATOM 2143 C CA . GLY B 1 98 ? -1.341 17.953 14.172 1 98.12 98 GLY B CA 1
ATOM 2144 C C . GLY B 1 98 ? -2.486 17.172 14.789 1 98.12 98 GLY B C 1
ATOM 2145 O O . GLY B 1 98 ? -3.268 16.547 14.078 1 98.12 98 GLY B O 1
ATOM 2146 N N . ARG B 1 99 ? -2.568 17.281 16.031 1 97.94 99 ARG B N 1
ATOM 2147 C CA . ARG B 1 99 ? -3.631 16.594 16.766 1 97.94 99 ARG B CA 1
ATOM 2148 C C . ARG B 1 99 ? -5.004 17.078 16.312 1 97.94 99 ARG B C 1
ATOM 2150 O O . ARG B 1 99 ? -5.91 16.281 16.078 1 97.94 99 ARG B O 1
ATOM 2157 N N . ASN B 1 100 ? -5.137 18.375 16.234 1 98.38 100 ASN B N 1
ATOM 2158 C CA . ASN B 1 100 ? -6.41 18.969 15.836 1 98.38 100 ASN B CA 1
ATOM 2159 C C . ASN B 1 100 ? -6.773 18.578 14.406 1 98.38 100 ASN B C 1
ATOM 2161 O O . ASN B 1 100 ? -7.938 18.312 14.102 1 98.38 100 ASN B O 1
ATOM 2165 N N . LEU B 1 101 ? -5.828 18.609 13.523 1 98.81 101 LEU B N 1
ATOM 2166 C CA . LEU B 1 101 ? -6.051 18.188 12.141 1 98.81 101 LEU B CA 1
ATOM 2167 C C . LEU B 1 101 ? -6.504 16.734 12.094 1 98.81 101 LEU B C 1
ATOM 2169 O O . LEU B 1 101 ? -7.484 16.406 11.422 1 98.81 101 LEU B O 1
ATOM 2173 N N . MET B 1 102 ? -5.855 15.859 12.828 1 98.75 102 MET B N 1
ATOM 2174 C CA . MET B 1 102 ? -6.156 14.43 12.805 1 98.75 102 MET B CA 1
ATOM 2175 C C . MET B 1 102 ? -7.523 14.148 13.422 1 98.75 102 MET B C 1
ATOM 2177 O O . MET B 1 102 ? -8.258 13.281 12.945 1 98.75 102 MET B O 1
ATOM 2181 N N . PHE B 1 103 ? -7.844 14.867 14.438 1 98.31 103 PHE B N 1
ATOM 2182 C CA . PHE B 1 103 ? -9.188 14.734 15.008 1 98.31 103 PHE B CA 1
ATOM 2183 C C . PHE B 1 103 ? -10.242 15.023 13.953 1 98.31 103 PHE B C 1
ATOM 2185 O O . PHE B 1 103 ? -11.219 14.281 13.82 1 98.31 103 PHE B O 1
ATOM 2192 N N . ARG B 1 104 ? -10.055 16.109 13.281 1 98.69 104 ARG B N 1
ATOM 2193 C CA . ARG B 1 104 ? -11.016 16.484 12.25 1 98.69 104 ARG B CA 1
ATOM 2194 C C . ARG B 1 104 ? -11.055 15.445 11.141 1 98.69 104 ARG B C 1
ATOM 2196 O O . ARG B 1 104 ? -12.133 15.133 10.617 1 98.69 104 ARG B O 1
ATOM 2203 N N . ILE B 1 105 ? -9.922 14.883 10.734 1 98.81 105 ILE B N 1
ATOM 2204 C CA . ILE B 1 105 ? -9.836 13.844 9.719 1 98.81 105 ILE B CA 1
ATOM 2205 C C . ILE B 1 105 ? -10.641 12.617 10.172 1 98.81 105 ILE B C 1
ATOM 2207 O O . ILE B 1 105 ? -11.383 12.031 9.383 1 98.81 105 ILE B O 1
ATOM 2211 N N . LEU B 1 106 ? -10.492 12.242 11.414 1 98.56 106 LEU B N 1
ATOM 2212 C CA . LEU B 1 106 ? -11.227 11.109 11.953 1 98.56 106 LEU B CA 1
ATOM 2213 C C . LEU B 1 106 ? -12.734 11.352 11.898 1 98.56 106 LEU B C 1
ATOM 2215 O O . LEU B 1 106 ? -13.5 10.469 11.516 1 98.56 106 LEU B O 1
ATOM 2219 N N . GLU B 1 107 ? -13.125 12.547 12.227 1 98.25 107 GLU B N 1
ATOM 2220 C CA . GLU B 1 107 ? -14.539 12.914 12.18 1 98.25 107 GLU B CA 1
ATOM 2221 C C . GLU B 1 107 ? -15.086 12.828 10.758 1 98.25 107 GLU B C 1
ATOM 2223 O O . GLU B 1 107 ? -16.156 12.266 10.539 1 98.25 107 GLU B O 1
ATOM 2228 N N . ILE B 1 108 ? -14.398 13.391 9.852 1 98.62 108 ILE B N 1
ATOM 2229 C CA . ILE B 1 108 ? -14.828 13.406 8.461 1 98.62 108 ILE B CA 1
ATOM 2230 C C . ILE B 1 108 ? -14.898 11.977 7.926 1 98.62 108 ILE B C 1
ATOM 2232 O O . ILE B 1 108 ? -15.859 11.609 7.246 1 98.62 108 ILE B O 1
ATOM 2236 N N . ALA B 1 109 ? -13.867 11.211 8.219 1 98.5 109 ALA B N 1
ATOM 2237 C CA . ALA B 1 109 ? -13.82 9.828 7.75 1 98.5 109 ALA B CA 1
ATOM 2238 C C . ALA B 1 109 ? -15.023 9.039 8.25 1 98.5 109 ALA B C 1
ATOM 2240 O O . ALA B 1 109 ? -15.633 8.273 7.496 1 98.5 109 ALA B O 1
ATOM 2241 N N . GLU B 1 110 ? -15.344 9.156 9.469 1 97.38 110 GLU B N 1
ATOM 2242 C CA . GLU B 1 110 ? -16.516 8.484 10.039 1 97.38 110 GLU B CA 1
ATOM 2243 C C . GLU B 1 110 ? -17.797 8.914 9.336 1 97.38 110 GLU B C 1
ATOM 2245 O O . GLU B 1 110 ? -18.625 8.078 8.977 1 97.38 110 GLU B O 1
ATOM 2250 N N . ALA B 1 111 ? -17.891 10.203 9.164 1 97.25 111 ALA B N 1
ATOM 2251 C CA . ALA B 1 111 ? -19.078 10.742 8.5 1 97.25 111 ALA B CA 1
ATOM 2252 C C . ALA B 1 111 ? -19.188 10.242 7.062 1 97.25 111 ALA B C 1
ATOM 2254 O O . ALA B 1 111 ? -20.281 10.055 6.543 1 97.25 111 ALA B O 1
ATOM 2255 N N . ASP B 1 112 ? -18.062 10.031 6.434 1 97.12 112 ASP B N 1
ATOM 2256 C CA . ASP B 1 112 ? -18 9.602 5.039 1 97.12 112 ASP B CA 1
ATOM 2257 C C . ASP B 1 112 ? -18.219 8.094 4.918 1 97.12 112 ASP B C 1
ATOM 2259 O O . ASP B 1 112 ? -18.188 7.547 3.814 1 97.12 112 ASP B O 1
ATOM 2263 N N . GLY B 1 113 ? -18.328 7.395 6.023 1 96.75 113 GLY B N 1
ATOM 2264 C CA . GLY B 1 113 ? -18.578 5.961 6.004 1 96.75 113 GLY B CA 1
ATOM 2265 C C . GLY B 1 113 ? -17.312 5.137 5.828 1 96.75 113 GLY B C 1
ATOM 2266 O O . GLY B 1 113 ? -17.391 3.967 5.441 1 96.75 113 GLY B O 1
ATOM 2267 N N . ILE B 1 114 ? -16.25 5.738 6.078 1 98.06 114 ILE B N 1
ATOM 2268 C CA . ILE B 1 114 ? -14.992 5.008 6.027 1 98.06 114 ILE B CA 1
ATOM 2269 C C . ILE B 1 114 ? -14.938 3.996 7.172 1 98.06 114 ILE B C 1
ATOM 2271 O O . ILE B 1 114 ? -15.328 4.305 8.305 1 98.06 114 ILE B O 1
ATOM 2275 N N . HIS B 1 115 ? -14.422 2.791 6.871 1 98.5 115 HIS B N 1
ATOM 2276 C CA . HIS B 1 115 ? -14.328 1.732 7.871 1 98.5 115 HIS B CA 1
ATOM 2277 C C . HIS B 1 115 ? -12.953 1.703 8.523 1 98.5 115 HIS B C 1
ATOM 2279 O O . HIS B 1 115 ? -12.836 1.512 9.734 1 98.5 115 HIS B O 1
ATOM 2285 N N . VAL B 1 116 ? -11.914 1.909 7.719 1 98.75 116 VAL B N 1
ATOM 2286 C CA . VAL B 1 116 ? -10.562 1.857 8.266 1 98.75 116 VAL B CA 1
ATOM 2287 C C . VAL B 1 116 ? -9.75 3.045 7.754 1 98.75 116 VAL B C 1
ATOM 2289 O O . VAL B 1 116 ? -9.797 3.373 6.566 1 98.75 116 VAL B O 1
ATOM 2292 N N . LEU B 1 117 ? -9.055 3.668 8.641 1 98.81 117 LEU B N 1
ATOM 2293 C CA . LEU B 1 117 ? -8.062 4.688 8.32 1 98.81 117 LEU B CA 1
ATOM 2294 C C . LEU B 1 117 ? -6.648 4.141 8.484 1 98.81 117 LEU B C 1
ATOM 2296 O O . LEU B 1 117 ? -6.32 3.559 9.523 1 98.81 117 LEU B O 1
ATOM 2300 N N . VAL B 1 118 ? -5.844 4.285 7.477 1 98.94 118 VAL B N 1
ATOM 2301 C CA . VAL B 1 118 ? -4.465 3.814 7.477 1 98.94 118 VAL B CA 1
ATOM 2302 C C . VAL B 1 118 ? -3.51 5.004 7.402 1 98.94 118 VAL B C 1
ATOM 2304 O O . VAL B 1 118 ? -3.789 5.988 6.715 1 98.94 118 VAL B O 1
ATOM 2307 N N . GLY B 1 119 ? -2.453 4.926 8.102 1 98.81 119 GLY B N 1
ATOM 2308 C CA . GLY B 1 119 ? -1.311 5.805 7.918 1 98.81 119 GLY B CA 1
ATOM 2309 C C . GLY B 1 119 ? -0.027 5.059 7.605 1 98.81 119 GLY B C 1
ATOM 2310 O O . GLY B 1 119 ? 0.228 3.992 8.164 1 98.81 119 GLY B O 1
ATOM 2311 N N . GLY B 1 120 ? 0.746 5.496 6.656 1 98.69 120 GLY B N 1
ATOM 2312 C CA . GLY B 1 120 ? 2.109 5.066 6.398 1 98.69 120 GLY B CA 1
ATOM 2313 C C . GLY B 1 120 ? 3.148 6.09 6.82 1 98.69 120 GLY B C 1
ATOM 2314 O O . GLY B 1 120 ? 3.154 7.215 6.32 1 98.69 120 GLY B O 1
ATOM 2315 N N . VAL B 1 121 ? 3.953 5.746 7.73 1 98.5 121 VAL B N 1
ATOM 2316 C CA . VAL B 1 121 ? 4.867 6.699 8.352 1 98.5 121 VAL B CA 1
ATOM 2317 C C . VAL B 1 121 ? 6.277 6.113 8.383 1 98.5 121 VAL B C 1
ATOM 2319 O O . VAL B 1 121 ? 6.453 4.898 8.5 1 98.5 121 VAL B O 1
ATOM 2322 N N . ASP B 1 122 ? 7.242 7.055 8.297 1 98.5 122 ASP B N 1
ATOM 2323 C CA . ASP B 1 122 ? 8.617 6.637 8.531 1 98.5 122 ASP B CA 1
ATOM 2324 C C . ASP B 1 122 ? 8.805 6.102 9.945 1 98.5 122 ASP B C 1
ATOM 2326 O O . ASP B 1 122 ? 8.375 6.734 10.914 1 98.5 122 ASP B O 1
ATOM 2330 N N . GLY B 1 123 ? 9.469 4.938 10.047 1 98.56 123 GLY B N 1
ATOM 2331 C CA . GLY B 1 123 ? 9.648 4.289 11.336 1 98.56 123 GLY B CA 1
ATOM 2332 C C . GLY B 1 123 ? 10.406 5.141 12.328 1 98.56 123 GLY B C 1
ATOM 2333 O O . GLY B 1 123 ? 10.258 4.965 13.547 1 98.56 123 GLY B O 1
ATOM 2334 N N . ASP B 1 124 ? 11.156 6.051 11.883 1 97.19 124 ASP B N 1
ATOM 2335 C CA . ASP B 1 124 ? 11.961 6.887 12.758 1 97.19 124 ASP B CA 1
ATOM 2336 C C . ASP B 1 124 ? 11.234 8.18 13.117 1 97.19 124 ASP B C 1
ATOM 2338 O O . ASP B 1 124 ? 11.727 8.977 13.922 1 97.19 124 ASP B O 1
ATOM 2342 N N . ASN B 1 125 ? 10.109 8.422 12.477 1 97.25 125 ASN B N 1
ATOM 2343 C CA . ASN B 1 125 ? 9.305 9.586 12.82 1 97.25 125 ASN B CA 1
ATOM 2344 C C . ASN B 1 125 ? 8.469 9.336 14.07 1 97.25 125 ASN B C 1
ATOM 2346 O O . ASN B 1 125 ? 7.242 9.266 14 1 97.25 125 ASN B O 1
ATOM 2350 N N . LEU B 1 126 ? 9.141 9.297 15.18 1 97.31 126 LEU B N 1
ATOM 2351 C CA . LEU B 1 126 ? 8.531 8.914 16.453 1 97.31 126 LEU B CA 1
ATOM 2352 C C . LEU B 1 126 ? 7.441 9.906 16.844 1 97.31 126 LEU B C 1
ATOM 2354 O O . LEU B 1 126 ? 6.438 9.523 17.453 1 97.31 126 LEU B O 1
ATOM 2358 N N . ALA B 1 127 ? 7.68 11.156 16.547 1 96.06 127 ALA B N 1
ATOM 2359 C CA . ALA B 1 127 ? 6.684 12.172 16.859 1 96.06 127 ALA B CA 1
ATOM 2360 C C . ALA B 1 127 ? 5.359 11.883 16.156 1 96.06 127 ALA B C 1
ATOM 2362 O O . ALA B 1 127 ? 4.293 11.969 16.766 1 96.06 127 ALA B O 1
ATOM 2363 N N . SER B 1 128 ? 5.438 11.531 14.914 1 97.56 128 SER B N 1
ATOM 2364 C CA . SER B 1 128 ? 4.23 11.195 14.156 1 97.56 128 SER B CA 1
ATOM 2365 C C . SER B 1 128 ? 3.57 9.938 14.703 1 97.56 128 SER B C 1
ATOM 2367 O O . SER B 1 128 ? 2.348 9.883 14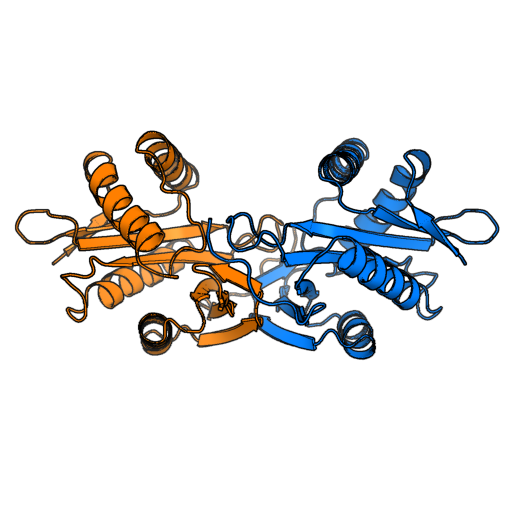.852 1 97.56 128 SER B O 1
ATOM 2369 N N . ILE B 1 129 ? 4.336 8.93 14.992 1 98.44 129 ILE B N 1
ATOM 2370 C CA . ILE B 1 129 ? 3.814 7.676 15.523 1 98.44 129 ILE B CA 1
ATOM 2371 C C . ILE B 1 129 ? 3.086 7.938 16.844 1 98.44 129 ILE B C 1
ATOM 2373 O O . ILE B 1 129 ? 1.957 7.477 17.031 1 98.44 129 ILE B O 1
ATOM 2377 N N . ARG B 1 130 ? 3.674 8.742 17.672 1 97.75 130 ARG B N 1
ATOM 2378 C CA . ARG B 1 130 ? 3.078 9.062 18.969 1 97.75 130 ARG B CA 1
ATOM 2379 C C . ARG B 1 130 ? 1.776 9.836 18.797 1 97.75 130 ARG B C 1
ATOM 2381 O O . ARG B 1 130 ? 0.812 9.617 19.531 1 97.75 130 ARG B O 1
ATOM 2388 N N . LEU B 1 131 ? 1.801 10.781 17.891 1 97.56 131 LEU B N 1
ATOM 2389 C CA . LEU B 1 131 ? 0.588 11.531 17.578 1 97.56 131 LEU B CA 1
ATOM 2390 C C . LEU B 1 131 ? -0.557 10.586 17.234 1 97.56 131 LEU B C 1
ATOM 2392 O O . LEU B 1 131 ? -1.66 10.719 17.766 1 97.56 131 LEU B O 1
ATOM 2396 N N . HIS B 1 132 ? -0.274 9.633 16.375 1 98.56 132 HIS B N 1
ATOM 2397 C CA . HIS B 1 132 ? -1.297 8.695 15.922 1 98.56 132 HIS B CA 1
ATOM 2398 C C . HIS B 1 132 ? -1.747 7.785 17.062 1 98.56 132 HIS B C 1
ATOM 2400 O O . HIS B 1 132 ? -2.947 7.582 17.266 1 98.56 132 HIS B O 1
ATOM 2406 N N . GLU B 1 133 ? -0.792 7.285 17.797 1 98.31 133 GLU B N 1
ATOM 2407 C CA . GLU B 1 133 ? -1.119 6.41 18.922 1 98.31 133 GLU B CA 1
ATOM 2408 C C . GLU B 1 133 ? -2.01 7.121 19.922 1 98.31 133 GLU B C 1
ATOM 2410 O O . GLU B 1 133 ? -2.932 6.52 20.484 1 98.31 133 GLU B O 1
ATOM 2415 N N . ALA B 1 134 ? -1.73 8.375 20.172 1 97.75 134 ALA B N 1
ATOM 2416 C CA . ALA B 1 134 ? -2.516 9.18 21.109 1 97.75 134 ALA B CA 1
ATOM 2417 C C . ALA B 1 134 ? -3.967 9.297 20.641 1 97.75 134 ALA B C 1
ATOM 2419 O O . ALA B 1 134 ? -4.859 9.578 21.453 1 97.75 134 ALA B O 1
ATOM 2420 N N . LEU B 1 135 ? -4.18 9.109 19.406 1 97.81 135 LEU B N 1
ATOM 2421 C CA . LEU B 1 135 ? -5.516 9.227 18.844 1 97.81 135 LEU B CA 1
ATOM 2422 C C . LEU B 1 135 ? -6.125 7.852 18.594 1 97.81 135 LEU B C 1
ATOM 2424 O O . LEU B 1 135 ? -7.156 7.734 17.922 1 97.81 135 LEU B O 1
ATOM 2428 N N . GLY B 1 136 ? -5.504 6.84 19.062 1 98.06 136 GLY B N 1
ATOM 2429 C CA . GLY B 1 136 ? -6.031 5.488 18.969 1 98.06 136 GLY B CA 1
ATOM 2430 C C . GLY B 1 136 ? -5.758 4.84 17.625 1 98.06 136 GLY B C 1
ATOM 2431 O O . GLY B 1 136 ? -6.395 3.848 17.266 1 98.06 136 GLY B O 1
ATOM 2432 N N . ILE B 1 137 ? -4.938 5.422 16.828 1 98.75 137 ILE B N 1
ATOM 2433 C CA . ILE B 1 137 ? -4.445 4.789 15.602 1 98.75 137 ILE B CA 1
ATOM 2434 C C . ILE B 1 137 ? -3.199 3.963 15.914 1 98.75 137 ILE B C 1
ATOM 2436 O O . ILE B 1 137 ? -2.135 4.52 16.203 1 98.75 137 ILE B O 1
ATOM 2440 N N . GLU B 1 138 ? -3.248 2.738 15.727 1 98.44 138 GLU B N 1
ATOM 2441 C CA . GLU B 1 138 ? -2.246 1.856 16.312 1 98.44 138 GLU B CA 1
ATOM 2442 C C . GLU B 1 138 ? -1.284 1.325 15.258 1 98.44 138 GLU B C 1
ATOM 2444 O O . GLU B 1 138 ? -1.681 1.089 14.117 1 98.44 138 GLU B O 1
ATOM 2449 N N . VAL B 1 139 ? -0.102 1.057 15.734 1 98.81 139 VAL B N 1
ATOM 2450 C CA . VAL B 1 139 ? 0.874 0.428 14.852 1 98.81 139 VAL B CA 1
ATOM 2451 C C . VAL B 1 139 ? 0.438 -1.001 14.531 1 98.81 139 VAL B C 1
ATOM 2453 O O . VAL B 1 139 ? 0.257 -1.817 15.438 1 98.81 139 VAL B O 1
ATOM 2456 N N . THR B 1 140 ? 0.294 -1.259 13.281 1 98.88 140 THR B N 1
ATOM 2457 C CA . THR B 1 140 ? -0.177 -2.58 12.875 1 98.88 140 THR B CA 1
ATOM 2458 C C . THR B 1 140 ? 0.838 -3.264 11.969 1 98.88 140 THR B C 1
ATOM 2460 O O . THR B 1 140 ? 0.656 -4.422 11.586 1 98.88 140 THR B O 1
ATOM 2463 N N . GLY B 1 141 ? 1.898 -2.574 11.648 1 98.81 141 GLY B N 1
ATOM 2464 C CA . GLY B 1 141 ? 2.961 -3.164 10.852 1 98.81 141 GLY B CA 1
ATOM 2465 C C . GLY B 1 141 ? 4.215 -2.311 10.805 1 98.81 141 GLY B C 1
ATOM 2466 O O . GLY B 1 141 ? 4.141 -1.083 10.875 1 98.81 141 GLY B O 1
ATOM 2467 N N . ARG B 1 142 ? 5.324 -2.912 10.695 1 98.88 142 ARG B N 1
ATOM 2468 C CA . ARG B 1 142 ? 6.625 -2.307 10.43 1 98.88 142 ARG B CA 1
ATOM 2469 C C . ARG B 1 142 ? 7.391 -3.098 9.375 1 98.88 142 ARG B C 1
ATOM 2471 O O . ARG B 1 142 ? 7.848 -4.211 9.641 1 98.88 142 ARG B O 1
ATOM 2478 N N . LEU B 1 143 ? 7.457 -2.592 8.203 1 98.88 143 LEU B N 1
ATOM 2479 C CA . LEU B 1 143 ? 8.148 -3.217 7.082 1 98.88 143 LEU B CA 1
ATOM 2480 C C . LEU B 1 143 ? 9.594 -2.73 6.992 1 98.88 143 LEU B C 1
ATOM 2482 O O . LEU B 1 143 ? 9.836 -1.561 6.691 1 98.88 143 LEU B O 1
ATOM 2486 N N . PRO B 1 144 ? 10.5 -3.576 7.199 1 98.56 144 PRO B N 1
ATOM 2487 C CA . PRO B 1 144 ? 11.891 -3.143 7.332 1 98.56 144 PRO B CA 1
ATOM 2488 C C . PRO B 1 144 ? 12.5 -2.717 6 1 98.56 144 PRO B C 1
ATOM 2490 O O . PRO B 1 144 ? 12.312 -3.391 4.984 1 98.56 144 PRO B O 1
ATOM 2493 N N . GLN B 1 145 ? 13.141 -1.56 6.016 1 98.25 145 GLN B N 1
ATOM 2494 C CA . GLN B 1 145 ? 14.039 -1.093 4.961 1 98.25 145 GLN B CA 1
ATOM 2495 C C . GLN B 1 145 ? 13.305 -0.959 3.631 1 98.25 145 GLN B C 1
ATOM 2497 O O . GLN B 1 145 ? 13.891 -1.166 2.566 1 98.25 145 GLN B O 1
ATOM 2502 N N . THR B 1 146 ? 12.023 -0.652 3.658 1 98.25 146 THR B N 1
ATOM 2503 C CA . THR B 1 146 ? 11.172 -0.695 2.475 1 98.25 146 THR B CA 1
ATOM 2504 C C . THR B 1 146 ? 11.352 0.567 1.635 1 98.25 146 THR B C 1
ATOM 2506 O O . THR B 1 146 ? 10.938 0.61 0.474 1 98.25 146 THR B O 1
ATOM 2509 N N . GLY B 1 147 ? 11.906 1.548 2.18 1 97.75 147 GLY B N 1
ATOM 2510 C CA . GLY B 1 147 ? 12.195 2.781 1.466 1 97.75 147 GLY B CA 1
ATOM 2511 C C . GLY B 1 147 ? 13.617 3.273 1.669 1 97.75 147 GLY B C 1
ATOM 2512 O O . GLY B 1 147 ? 14.375 2.697 2.453 1 97.75 147 GLY B O 1
ATOM 2513 N N . THR B 1 148 ? 13.969 4.297 0.884 1 97.38 148 THR B N 1
ATOM 2514 C CA . THR B 1 148 ? 15.281 4.906 1.046 1 97.38 148 THR B CA 1
ATOM 2515 C C . THR B 1 148 ? 15.219 6.41 0.795 1 97.38 148 THR B C 1
ATOM 2517 O O . THR B 1 148 ? 14.453 6.871 -0.058 1 97.38 148 THR B O 1
ATOM 2520 N N . LYS B 1 149 ? 15.898 7.098 1.53 1 96.94 149 LYS B N 1
ATOM 2521 C CA . LYS B 1 149 ? 16.094 8.539 1.401 1 96.94 149 LYS B CA 1
ATOM 2522 C C . LYS B 1 149 ? 17.312 8.992 2.211 1 96.94 149 LYS B C 1
ATOM 2524 O O . LYS B 1 149 ? 17.594 8.453 3.281 1 96.94 149 LYS B O 1
ATOM 2529 N N . PHE B 1 150 ? 18 10.023 1.695 1 96.44 150 PHE B N 1
ATOM 2530 C CA . PHE B 1 150 ? 19.141 10.625 2.354 1 96.44 150 PHE B CA 1
ATOM 2531 C C . PHE B 1 150 ? 20.219 9.578 2.631 1 96.44 150 PHE B C 1
ATOM 2533 O O . PHE B 1 150 ? 20.875 9.609 3.678 1 96.44 150 PHE B O 1
ATOM 2540 N N . GLY B 1 151 ? 20.266 8.539 1.831 1 95.19 151 GLY B N 1
ATOM 2541 C CA . GLY B 1 151 ? 21.344 7.562 1.923 1 95.19 151 GLY B CA 1
ATOM 2542 C C . GLY B 1 151 ? 21.109 6.516 2.996 1 95.19 151 GLY B C 1
ATOM 2543 O O . GLY B 1 151 ? 22.047 5.824 3.414 1 95.19 151 GLY B O 1
ATOM 2544 N N . ARG B 1 152 ? 19.859 6.438 3.402 1 96 152 ARG B N 1
ATOM 2545 C CA . ARG B 1 152 ? 19.516 5.473 4.445 1 96 152 ARG B CA 1
ATOM 2546 C C . ARG B 1 152 ? 18.312 4.629 4.043 1 96 152 ARG B C 1
ATOM 2548 O O . ARG B 1 152 ? 17.391 5.117 3.383 1 96 152 ARG B O 1
ATOM 2555 N N . TRP B 1 153 ? 18.406 3.379 4.438 1 97.69 153 TRP B N 1
ATOM 2556 C CA . TRP B 1 153 ? 17.203 2.559 4.379 1 97.69 153 TRP B CA 1
ATOM 2557 C C . TRP B 1 153 ? 16.234 2.947 5.48 1 97.69 153 TRP B C 1
ATOM 2559 O O . TRP B 1 153 ? 16.641 3.199 6.617 1 97.69 153 TRP B O 1
ATOM 2569 N N . LEU B 1 154 ? 14.969 2.932 5.148 1 98.31 154 LEU B N 1
ATOM 2570 C CA . LEU B 1 154 ? 13.938 3.391 6.07 1 98.31 154 LEU B CA 1
ATOM 2571 C C . LEU B 1 154 ? 12.859 2.326 6.246 1 98.31 154 LEU B C 1
ATOM 2573 O O . LEU B 1 154 ? 12.469 1.667 5.281 1 98.31 154 LEU B O 1
ATOM 2577 N N . ASP B 1 155 ? 12.391 2.18 7.488 1 98.81 155 ASP B N 1
ATOM 2578 C CA . ASP B 1 155 ? 11.281 1.272 7.773 1 98.81 155 ASP B CA 1
ATOM 2579 C C . ASP B 1 155 ? 9.938 1.967 7.578 1 98.81 155 ASP B C 1
ATOM 2581 O O . ASP B 1 155 ? 9.742 3.098 8.031 1 98.81 155 ASP B O 1
ATOM 2585 N N . LEU B 1 156 ? 9.062 1.312 6.852 1 98.88 156 LEU B N 1
ATOM 2586 C CA . LEU B 1 156 ? 7.695 1.792 6.723 1 98.88 156 LEU B CA 1
ATOM 2587 C C . LEU B 1 156 ? 6.828 1.271 7.863 1 98.88 156 LEU B C 1
ATOM 2589 O O . LEU B 1 156 ? 6.711 0.058 8.055 1 98.88 156 LEU B O 1
ATOM 2593 N N . VAL B 1 157 ? 6.254 2.117 8.609 1 98.88 157 VAL B N 1
ATOM 2594 C CA . VAL B 1 157 ? 5.32 1.749 9.672 1 98.88 157 VAL B CA 1
ATOM 2595 C C . VAL B 1 157 ? 3.891 2.043 9.234 1 98.88 157 VAL B C 1
ATOM 2597 O O . VAL B 1 157 ? 3.578 3.164 8.82 1 98.88 157 VAL B O 1
ATOM 2600 N N . PHE B 1 158 ? 3.062 1.034 9.281 1 98.94 158 PHE B N 1
ATOM 2601 C CA . PHE B 1 158 ? 1.634 1.219 9.062 1 98.94 158 PHE B CA 1
ATOM 2602 C C . PHE B 1 158 ? 0.896 1.357 10.391 1 98.94 158 PHE B C 1
ATOM 2604 O O . PHE B 1 158 ? 1.146 0.599 11.328 1 98.94 158 PHE B O 1
ATOM 2611 N N . LEU B 1 159 ? 0.034 2.328 10.469 1 98.94 159 LEU B N 1
ATOM 2612 C CA . LEU B 1 159 ? -0.894 2.533 11.578 1 98.94 159 LEU B CA 1
ATOM 2613 C C . LEU B 1 159 ? -2.338 2.479 11.094 1 98.94 159 LEU B C 1
ATOM 2615 O O . LEU B 1 159 ? -2.658 2.996 10.016 1 98.94 159 LEU B O 1
ATOM 2619 N N . THR B 1 160 ? -3.182 1.825 11.898 1 98.88 160 THR B N 1
ATOM 2620 C CA . THR B 1 160 ? -4.562 1.708 11.453 1 98.88 160 THR B CA 1
ATOM 2621 C C . THR B 1 160 ? -5.531 2 12.594 1 98.88 160 THR B C 1
ATOM 2623 O O . THR B 1 160 ? -5.164 1.903 13.766 1 98.88 160 THR B O 1
ATOM 2626 N N . LYS B 1 161 ? -6.656 2.42 12.25 1 98.69 161 LYS B N 1
ATOM 2627 C CA . LYS B 1 161 ? -7.801 2.559 13.148 1 98.69 161 LYS B CA 1
ATOM 2628 C C . LYS B 1 161 ? -9.086 2.078 12.477 1 98.69 161 LYS B C 1
ATOM 2630 O O . LYS B 1 161 ? -9.445 2.555 11.398 1 98.69 161 LYS B O 1
ATOM 2635 N N . VAL B 1 162 ? -9.742 1.109 13.039 1 98.38 162 VAL B N 1
ATOM 2636 C CA . VAL B 1 162 ? -11.086 0.72 12.625 1 98.38 162 VAL B CA 1
ATOM 2637 C C . VAL B 1 162 ? -12.109 1.718 13.164 1 98.38 162 VAL B C 1
ATOM 2639 O O . VAL B 1 162 ? -12.234 1.878 14.383 1 98.38 162 VAL B O 1
ATOM 2642 N N . LEU B 1 163 ? -12.781 2.422 12.367 1 97.06 163 LEU B N 1
ATOM 2643 C CA . LEU B 1 163 ? -13.625 3.545 12.75 1 97.06 163 LEU B CA 1
ATOM 2644 C C . LEU B 1 163 ? -15.055 3.078 13.023 1 97.06 163 LEU B C 1
ATOM 2646 O O . LEU B 1 163 ? -15.781 3.719 13.781 1 97.06 163 LEU B O 1
ATOM 2650 N N . SER B 1 164 ? -15.469 2.059 12.297 1 84.94 164 SER B N 1
ATOM 2651 C CA . SER B 1 164 ? -16.859 1.634 12.43 1 84.94 164 SER B CA 1
ATOM 2652 C C . SER B 1 164 ? -16.953 0.156 12.797 1 84.94 164 SER B C 1
ATOM 2654 O O . SER B 1 164 ? -16.078 -0.637 12.422 1 84.94 164 SER B O 1
ATOM 2656 N N . GLU B 1 165 ? -17.859 -0.125 13.594 1 79 165 GLU B N 1
ATOM 2657 C CA . GLU B 1 165 ? -18.141 -1.517 13.938 1 79 165 GLU B CA 1
ATOM 2658 C C . GLU B 1 165 ? -19.234 -2.092 13.055 1 79 165 GLU B C 1
ATOM 2660 O O . GLU B 1 165 ? -19.844 -3.107 13.391 1 79 165 GLU B O 1
ATOM 2665 N N . THR B 1 166 ? -19.297 -1.499 11.953 1 79.69 166 THR B N 1
ATOM 2666 C CA . THR B 1 166 ? -20.375 -1.926 11.062 1 79.69 166 THR B CA 1
ATOM 2667 C C . THR B 1 166 ? -20.062 -3.295 10.461 1 79.69 166 THR B C 1
ATOM 2669 O O . THR B 1 166 ? -18.906 -3.664 10.312 1 79.69 166 THR B O 1
ATOM 2672 N N . ARG B 1 167 ? -21.203 -3.98 10.172 1 81.38 167 ARG B N 1
ATOM 2673 C CA . ARG B 1 167 ? -21.078 -5.25 9.469 1 81.38 167 ARG B CA 1
ATOM 2674 C C . ARG B 1 167 ? -20.516 -5.039 8.062 1 81.38 167 ARG B C 1
ATOM 2676 O O . ARG B 1 167 ? -20.812 -4.027 7.41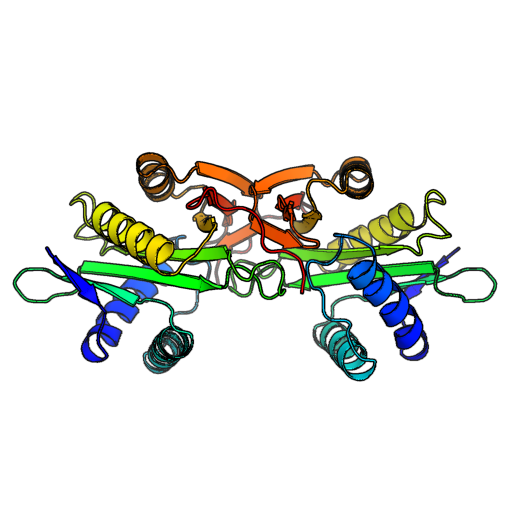8 1 81.38 167 ARG B O 1
ATOM 2683 N N . ALA B 1 168 ? -19.828 -6.078 7.645 1 84.19 168 ALA B N 1
ATOM 2684 C CA . ALA B 1 168 ? -19.281 -6.004 6.289 1 84.19 168 ALA B CA 1
ATOM 2685 C C . ALA B 1 168 ? -20.406 -6.074 5.254 1 84.19 168 ALA B C 1
ATOM 2687 O O . ALA B 1 168 ? -21.375 -6.809 5.43 1 84.19 168 ALA B O 1
ATOM 2688 N N . PRO B 1 169 ? -20.266 -5.27 4.262 1 79.38 169 PRO B N 1
ATOM 2689 C CA . PRO B 1 169 ? -21.297 -5.305 3.232 1 79.38 169 PRO B CA 1
ATOM 2690 C C . PRO B 1 169 ? -21.359 -6.641 2.5 1 79.38 169 PRO B C 1
ATOM 2692 O O . PRO B 1 169 ? -20.344 -7.32 2.355 1 79.38 169 PRO B O 1
ATOM 2695 N N . GLU B 1 170 ? -22.656 -7.16 2.244 1 66.38 170 GLU B N 1
ATOM 2696 C CA . GLU B 1 170 ? -22.828 -8.383 1.462 1 66.38 170 GLU B CA 1
ATOM 2697 C C . GLU B 1 170 ? -22.25 -8.219 0.057 1 66.38 170 GLU B C 1
ATOM 2699 O O . GLU B 1 170 ? -22.203 -7.105 -0.473 1 66.38 170 GLU B O 1
ATOM 2704 N N . GLY B 1 171 ? -21.297 -8.914 -0.352 1 57.69 171 GLY B N 1
ATOM 2705 C CA . GLY B 1 171 ? -20.719 -8.859 -1.685 1 57.69 171 GLY B CA 1
ATOM 2706 C C . GLY B 1 171 ? -21.734 -8.562 -2.768 1 57.69 171 GLY B C 1
ATOM 2707 O O . GLY B 1 171 ? -22.906 -8.93 -2.633 1 57.69 171 GLY B O 1
ATOM 2708 N N . ARG B 1 172 ? -21.484 -7.578 -3.578 1 44.19 172 ARG B N 1
ATOM 2709 C CA . ARG B 1 172 ? -22.391 -7.469 -4.727 1 44.19 172 ARG B CA 1
ATOM 2710 C C . ARG B 1 172 ? -22.391 -8.766 -5.535 1 44.19 172 ARG B C 1
ATOM 2712 O O . ARG B 1 172 ? -21.391 -9.484 -5.582 1 44.19 172 ARG B O 1
#

InterPro domains:
  IPR000182 GNAT domain [PF00583] (16-136)
  IPR000182 GNAT domain [PS51186] (1-155)
  IPR016181 Acyl-CoA N-acyltransferase [SSF55729] (1-164)

Sequence (344 aa):
MHIRNAEAKDIPAILALYNHAVRETTAAWTGCEETLEDRVIWFEARKSQGFPVIVAVDTQERVAGFASYGPFRSKEGYRFTVEHTVYVDPSRHRQGIGRNLMFRILEIAEADGIHVLVGGVDGDNLASIRLHEALGIEVTGRLPQTGTKFGRWLDLVFLTKVLSETRAPEGRMHIRNAEAKDIPAILALYNHAVRETTAAWTGCEETLEDRVIWFEARKSQGFPVIVAVDTQERVAGFASYGPFRSKEGYRFTVEHTVYVDPSRHRQGIGRNLMFRILEIAEADGIHVLVGGVDGDNLASIRLHEALGIEVTGRLPQTGTKFGRWLDLVFLTKVLSETRAPEGR

Solvent-accessible surface area (backbone atoms only — not comparable to full-atom values): 18402 Å² total; per-residue (Å²): 114,49,76,44,75,58,51,79,87,44,46,64,56,55,45,50,54,50,35,47,31,29,73,73,43,65,78,36,46,35,85,72,69,75,52,71,68,54,48,50,52,51,51,49,52,34,52,74,72,71,31,59,49,33,29,33,22,42,95,84,67,47,74,46,28,37,35,36,42,42,75,58,56,87,51,63,15,22,76,42,21,32,29,48,51,75,49,61,37,78,94,53,62,93,67,55,54,63,58,53,50,50,51,51,50,54,51,50,37,48,73,73,61,33,35,22,46,33,36,79,40,42,58,79,43,53,68,59,52,50,54,36,44,75,71,62,27,36,81,32,26,54,39,71,51,41,28,40,54,82,33,32,64,33,32,40,24,34,26,38,32,74,68,49,90,67,79,45,62,69,51,129,115,49,76,44,74,58,51,81,87,44,47,66,57,53,45,51,52,51,36,45,32,28,74,74,42,67,79,36,46,36,86,71,70,75,52,72,66,55,49,50,52,50,52,50,51,33,52,74,71,70,32,59,47,33,30,32,22,41,97,84,66,46,73,45,30,38,33,37,43,43,75,60,57,87,50,64,15,23,75,42,22,30,30,48,51,76,48,61,37,77,93,52,62,94,67,54,55,63,58,53,49,49,52,52,50,52,52,51,37,50,75,70,61,33,35,20,47,33,34,78,40,41,58,81,44,53,68,59,52,49,55,34,43,76,70,62,27,37,81,32,26,53,39,73,50,40,28,40,55,81,34,31,62,32,31,40,23,34,25,38,32,75,69,50,88,67,78,46,62,68,52,128

Foldseek 3Di:
DDKDFDDPVCQVVQLVQVQCCLPPHPFDQHVDRDDSVRSVVVVVVCVVVPWTKMFDADPVRRTFKIKIWAFPDDDPVRVLEIEMDITGHPVCPPVCRRLVRVVVNLVVSVVVNRFKYKYKGWPPPVVVQVSCVVVVFHWDDWAWQPGDDPHDRTIITMTMDGNDPDDDDDDD/DDKDFDDPVCQVVQLVQVQCCLPPHPFDQHVDRDDSVRSVVVVVVCVVVPWTKMFDADPVRRTFKIKIWAFPDDDPVRVQEIEMDITGHPVCPPVCRRLVRVVVNLVVSVVVNRFKYKYKGWPPPVVVQVSCVVVVFHWDDWAWQPGDDPHDRTIITMTMDGNDPDDDDDDD